Protein AF-A0A7V6A2F6-F1 (afdb_monomer_lite)

pLDDT: mean 83.53, std 9.01, range [53.0, 95.81]

Sequence (205 aa):
MLPYIDLRLANYCKVAFNYCLGLAMPIGYSLWFDREALRAAGKVLNLNLDEYLTALFFSLWSGGKNVSGVLAVYAAIPRRSALSLCSSDPADVQAIRETWKTLPGCLELRHDFIPQTAAPYALYKDQALYRLHPVTQPERAAFYVWDLGDCLGNFLQEVDKAFYFRVLNDKNTYSEYAAVPKNPGTSIPYQGGVIPVQHAWCTVM

Radius of gyration: 16.1 Å; chains: 1; bounding box: 39×34×41 Å

Organism: NCBI:txid60893

Secondary structure (DSSP, 8-state):
---EEEE-GGGTS-EEEETTTTEEEEB-EEEEEEHHHHHHHHHHTT--HHHHHHHHHHHTTTTT---S-EEEEEEEETTEEEEEEEESSHHHHHHHHHHHTTSTTEE----SB--TTPEEEEEEETTEEEEEEE-SS--SS-EEEEE-STTTT--EEEE-HHHHHHHHH-TTTTTTEEEPPSSSEEEEEETTEEEEEEEEEEEE-

Structure (mmCIF, N/CA/C/O backbone):
data_AF-A0A7V6A2F6-F1
#
_entry.id   AF-A0A7V6A2F6-F1
#
loop_
_atom_site.group_PDB
_atom_site.id
_atom_site.type_symbol
_atom_site.label_atom_id
_atom_site.label_alt_id
_atom_site.label_comp_id
_atom_site.label_asym_id
_atom_site.label_entity_id
_atom_site.label_seq_id
_atom_site.pdbx_PDB_ins_code
_atom_site.Cartn_x
_atom_site.Cartn_y
_atom_site.Cartn_z
_atom_site.occupancy
_atom_site.B_iso_or_equiv
_atom_site.auth_seq_id
_atom_site.auth_comp_id
_atom_site.auth_asym_id
_atom_site.auth_atom_id
_atom_site.pdbx_PDB_model_num
ATOM 1 N N . MET A 1 1 ? -20.380 -1.619 -0.143 1.00 78.75 1 MET A N 1
ATOM 2 C CA . MET A 1 1 ? -19.559 -2.588 -0.903 1.00 78.75 1 MET A CA 1
ATOM 3 C C . MET A 1 1 ? -18.439 -1.802 -1.546 1.00 78.75 1 MET A C 1
ATOM 5 O O . MET A 1 1 ? -18.727 -0.723 -2.051 1.00 78.75 1 MET A O 1
ATOM 9 N N . LEU A 1 2 ? -17.203 -2.296 -1.482 1.00 89.25 2 LEU A N 1
ATOM 10 C CA . LEU A 1 2 ? -16.085 -1.613 -2.126 1.00 89.25 2 LEU A CA 1
ATOM 11 C C . LEU A 1 2 ? -16.251 -1.656 -3.657 1.00 89.25 2 LEU A C 1
ATOM 13 O O . LEU A 1 2 ? -16.698 -2.689 -4.171 1.00 89.25 2 LEU A O 1
ATOM 17 N N . PRO A 1 3 ? -15.938 -0.566 -4.380 1.00 91.06 3 PRO A N 1
ATOM 18 C CA . PRO A 1 3 ? -15.848 -0.582 -5.834 1.00 91.06 3 PRO A CA 1
ATOM 19 C C . PRO A 1 3 ? -14.784 -1.573 -6.311 1.00 91.06 3 PRO A C 1
ATOM 21 O O . PRO A 1 3 ? -13.905 -1.981 -5.553 1.00 91.06 3 PRO A O 1
ATOM 24 N N . TYR A 1 4 ? -14.877 -1.947 -7.582 1.00 90.19 4 TYR A N 1
ATOM 25 C CA . TYR A 1 4 ? -13.953 -2.872 -8.223 1.00 90.19 4 TYR A CA 1
ATOM 26 C C . TYR A 1 4 ? -13.157 -2.157 -9.314 1.00 90.19 4 TYR A C 1
ATOM 28 O O . TYR A 1 4 ? -13.735 -1.412 -10.107 1.00 90.19 4 TYR A O 1
ATOM 36 N N . ILE A 1 5 ? -11.848 -2.392 -9.353 1.00 88.62 5 ILE A N 1
ATOM 37 C CA . ILE A 1 5 ? -10.928 -1.849 -10.352 1.00 88.62 5 ILE A CA 1
ATOM 38 C C . ILE A 1 5 ? -10.271 -3.014 -11.096 1.00 88.62 5 ILE A C 1
ATOM 40 O O . ILE A 1 5 ? -9.577 -3.833 -10.493 1.00 88.62 5 ILE A O 1
ATOM 44 N N . ASP A 1 6 ? -10.461 -3.059 -12.415 1.00 86.06 6 ASP A N 1
ATOM 45 C CA . ASP A 1 6 ? -9.672 -3.919 -13.300 1.00 86.06 6 ASP A CA 1
ATOM 46 C C . ASP A 1 6 ? -8.272 -3.304 -13.467 1.00 86.06 6 ASP A C 1
ATOM 48 O O . ASP A 1 6 ? -8.096 -2.299 -14.166 1.00 86.06 6 ASP A O 1
ATOM 52 N N . LEU A 1 7 ? -7.281 -3.873 -12.776 1.00 84.19 7 LEU A N 1
ATOM 53 C CA . LEU A 1 7 ? -5.917 -3.368 -12.778 1.00 84.19 7 LEU A CA 1
ATOM 54 C C . LEU A 1 7 ? -5.080 -4.090 -13.837 1.00 84.19 7 LEU A C 1
ATOM 56 O O . LEU A 1 7 ? -4.371 -5.054 -13.553 1.00 84.19 7 LEU A O 1
ATOM 60 N N . ARG A 1 8 ? -5.103 -3.559 -15.058 1.00 84.06 8 ARG A N 1
ATOM 61 C CA . ARG A 1 8 ? -4.177 -3.971 -16.121 1.00 84.06 8 ARG A CA 1
ATOM 62 C C . ARG A 1 8 ? -2.876 -3.203 -15.975 1.00 84.06 8 ARG A C 1
ATOM 64 O O . ARG A 1 8 ? -2.842 -2.000 -16.234 1.00 84.06 8 ARG A O 1
ATOM 71 N N . LEU A 1 9 ? -1.799 -3.880 -15.578 1.00 76.94 9 LEU A N 1
ATOM 72 C CA . LEU A 1 9 ? -0.522 -3.224 -15.259 1.00 76.94 9 LEU A CA 1
ATOM 73 C C . LEU A 1 9 ? 0.019 -2.367 -16.413 1.00 76.94 9 LEU A C 1
ATOM 75 O O . LEU A 1 9 ? 0.557 -1.294 -16.167 1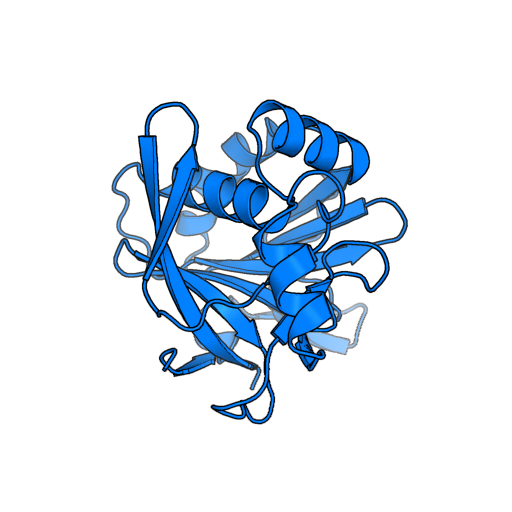.00 76.94 9 LEU A O 1
ATOM 79 N N . ALA A 1 10 ? -0.192 -2.779 -17.666 1.00 75.31 10 ALA A N 1
ATOM 80 C CA . ALA A 1 10 ? 0.225 -2.022 -18.851 1.00 75.31 10 ALA A CA 1
ATOM 81 C C . ALA A 1 10 ? -0.440 -0.636 -18.984 1.00 75.31 10 ALA A C 1
ATOM 83 O O . ALA A 1 10 ? 0.095 0.232 -19.670 1.00 75.31 10 ALA A O 1
ATOM 84 N N . ASN A 1 11 ? -1.579 -0.407 -18.323 1.00 81.81 11 ASN A N 1
ATOM 85 C CA . ASN A 1 11 ? -2.241 0.899 -18.313 1.00 81.81 11 ASN A CA 1
ATOM 86 C C . ASN A 1 11 ? -1.571 1.888 -17.348 1.00 81.81 11 ASN A C 1
ATOM 88 O O . ASN A 1 11 ? -1.794 3.088 -17.467 1.00 81.81 11 ASN A O 1
ATOM 92 N N . TYR A 1 12 ? -0.792 1.389 -16.384 1.00 84.44 12 TYR A N 1
ATOM 93 C CA . TYR A 1 12 ? -0.247 2.181 -15.279 1.00 84.44 12 TYR A CA 1
ATOM 94 C C . TYR A 1 12 ? 1.270 2.110 -15.175 1.00 84.44 12 TYR A C 1
ATOM 96 O O . TYR A 1 12 ? 1.870 2.965 -14.544 1.00 84.44 12 TYR A O 1
ATOM 104 N N . CYS A 1 13 ? 1.910 1.113 -15.774 1.00 87.69 13 CYS A N 1
ATOM 105 C CA . CYS A 1 13 ? 3.353 0.974 -15.790 1.00 87.69 13 CYS A CA 1
ATOM 106 C C . CYS A 1 13 ? 3.844 0.928 -17.234 1.00 87.69 13 CYS A C 1
ATOM 108 O O . CYS A 1 13 ? 3.289 0.210 -18.070 1.00 87.69 13 CYS A O 1
ATOM 110 N N . LYS A 1 14 ? 4.970 1.590 -17.512 1.00 87.19 14 LYS A N 1
ATOM 111 C CA . LYS A 1 14 ? 5.774 1.219 -18.680 1.00 87.19 14 LYS A CA 1
ATOM 112 C C . LYS A 1 14 ? 6.256 -0.227 -18.544 1.00 87.19 14 LYS A C 1
ATOM 114 O O . LYS A 1 14 ? 6.518 -0.705 -17.441 1.00 87.19 14 LYS A O 1
ATOM 119 N N . VAL A 1 15 ? 6.405 -0.906 -19.676 1.00 87.31 15 VAL A N 1
ATOM 120 C CA . VAL A 1 15 ? 6.886 -2.289 -19.755 1.00 87.31 15 VAL A CA 1
ATOM 121 C C . VAL A 1 15 ? 8.192 -2.309 -20.543 1.00 87.31 15 VAL A C 1
ATOM 123 O O . VAL A 1 15 ? 8.293 -1.671 -21.590 1.00 87.31 15 VAL A O 1
ATOM 126 N N . ALA A 1 16 ? 9.192 -3.036 -20.048 1.00 87.44 16 ALA A N 1
ATOM 127 C CA . ALA A 1 16 ? 10.459 -3.257 -20.738 1.00 87.44 16 ALA A CA 1
ATOM 128 C C . ALA A 1 16 ? 10.861 -4.733 -20.675 1.00 87.44 16 ALA A C 1
ATOM 130 O O . ALA A 1 16 ? 10.464 -5.464 -19.768 1.00 87.44 16 ALA A O 1
ATOM 131 N N . PHE A 1 17 ? 11.661 -5.184 -21.639 1.00 87.12 17 PHE A N 1
ATOM 132 C CA . PHE A 1 17 ? 12.164 -6.553 -21.646 1.00 87.12 17 PHE A CA 1
ATOM 133 C C . PHE A 1 17 ? 13.268 -6.732 -20.596 1.00 87.12 17 PHE A C 1
ATOM 135 O O . PHE A 1 17 ? 14.294 -6.052 -20.644 1.00 87.12 17 PHE A O 1
ATOM 142 N N . ASN A 1 18 ? 13.064 -7.647 -19.647 1.00 85.19 18 ASN A N 1
ATOM 143 C CA . ASN A 1 18 ? 14.074 -8.024 -18.668 1.00 85.19 18 ASN A CA 1
ATOM 144 C C . ASN A 1 18 ? 14.924 -9.171 -19.232 1.00 85.19 18 ASN A C 1
ATOM 146 O O . ASN A 1 18 ? 14.502 -10.327 -19.219 1.00 85.19 18 ASN A O 1
ATOM 150 N N . TYR A 1 19 ? 16.135 -8.858 -19.699 1.00 83.50 19 TYR A N 1
ATOM 151 C CA . TYR A 1 19 ? 17.047 -9.843 -20.296 1.00 83.50 19 TYR A CA 1
ATOM 152 C C . TYR A 1 19 ? 17.497 -10.944 -19.329 1.00 83.50 19 TYR A C 1
ATOM 154 O O . TYR A 1 19 ? 17.793 -12.046 -19.779 1.00 83.50 19 TYR A O 1
ATOM 162 N N . CYS A 1 20 ? 17.520 -10.685 -18.019 1.00 81.00 20 CYS A N 1
ATOM 163 C CA . CYS A 1 20 ? 17.896 -11.694 -17.0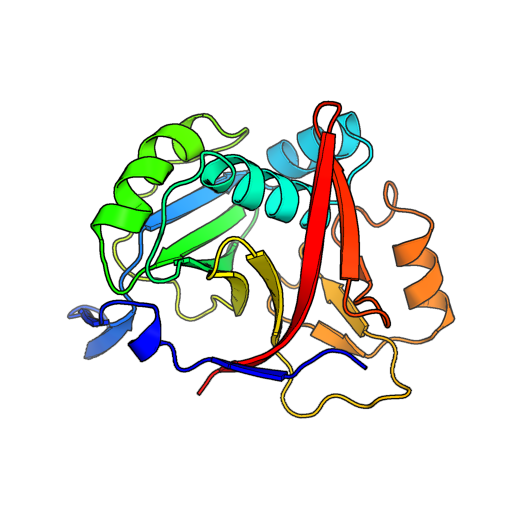27 1.00 81.00 20 CYS A CA 1
ATOM 164 C C . CYS A 1 20 ? 16.806 -12.758 -16.847 1.00 81.00 20 CYS A C 1
ATOM 166 O O . CYS A 1 20 ? 17.115 -13.900 -16.523 1.00 81.00 20 CYS A O 1
ATOM 168 N N . LEU A 1 21 ? 15.539 -12.378 -17.036 1.00 81.88 21 LEU A N 1
ATOM 169 C CA . LEU A 1 21 ? 14.383 -13.256 -16.838 1.00 81.88 21 LEU A CA 1
ATOM 170 C C . LEU A 1 21 ? 13.771 -13.742 -18.159 1.00 81.88 21 LEU A C 1
ATOM 172 O O . LEU A 1 21 ? 12.975 -14.674 -18.153 1.00 81.88 21 LEU A O 1
ATOM 176 N N . GLY A 1 22 ? 14.136 -13.132 -19.288 1.00 86.75 22 GLY A N 1
ATOM 177 C CA . GLY A 1 22 ? 13.636 -13.501 -20.612 1.00 86.75 22 GLY A CA 1
ATOM 178 C C . GLY A 1 22 ? 12.171 -13.125 -20.854 1.00 86.75 22 GLY A C 1
ATOM 179 O O . GLY A 1 22 ? 11.520 -13.746 -21.689 1.00 86.75 22 GLY A O 1
ATOM 180 N N . LEU A 1 23 ? 11.633 -12.133 -20.133 1.00 86.81 23 LEU A N 1
ATOM 181 C CA . LEU A 1 23 ? 10.230 -11.724 -20.247 1.00 86.81 23 LEU A CA 1
ATOM 182 C C . LEU A 1 23 ? 10.034 -10.206 -20.128 1.00 86.81 23 LEU A C 1
ATOM 184 O O . LEU A 1 23 ? 10.837 -9.496 -19.519 1.00 86.81 23 LEU A O 1
ATOM 188 N N . ALA A 1 24 ? 8.957 -9.701 -20.735 1.00 86.94 24 ALA A N 1
ATOM 189 C CA . ALA A 1 24 ? 8.556 -8.301 -20.640 1.00 86.94 24 ALA A CA 1
ATOM 190 C C . ALA A 1 24 ? 7.923 -8.025 -19.270 1.00 86.94 24 ALA A C 1
ATOM 192 O O . ALA A 1 24 ? 6.990 -8.713 -18.866 1.00 86.94 24 ALA A O 1
ATOM 193 N N . MET A 1 25 ? 8.440 -7.027 -18.556 1.00 86.12 25 MET A N 1
ATOM 194 C CA . MET A 1 25 ? 8.053 -6.727 -17.181 1.00 86.12 25 MET A CA 1
ATOM 195 C C . MET A 1 25 ? 7.755 -5.244 -16.969 1.00 86.12 25 MET A C 1
ATOM 197 O O . MET A 1 25 ? 8.399 -4.397 -17.597 1.00 86.12 25 MET A O 1
ATOM 201 N N . PRO A 1 26 ? 6.833 -4.912 -16.049 1.00 86.69 26 PRO A N 1
ATOM 202 C CA . PRO A 1 26 ? 6.654 -3.551 -15.572 1.00 86.69 26 PRO A CA 1
ATOM 203 C C . PRO A 1 26 ? 7.959 -2.976 -15.015 1.00 86.69 26 PRO A C 1
ATOM 205 O O . PRO A 1 26 ? 8.617 -3.588 -14.163 1.00 86.69 26 PRO A O 1
ATOM 208 N N . ILE A 1 27 ? 8.315 -1.784 -15.485 1.00 86.56 27 ILE A N 1
ATOM 209 C CA . ILE A 1 27 ? 9.406 -0.997 -14.919 1.00 86.56 27 ILE A CA 1
ATOM 210 C C . ILE A 1 27 ? 8.861 -0.024 -13.886 1.00 86.56 27 ILE A C 1
ATOM 212 O O . ILE A 1 27 ? 7.764 0.521 -14.024 1.00 86.56 27 ILE A O 1
ATOM 216 N N . GLY A 1 28 ? 9.643 0.191 -12.839 1.00 83.75 28 GLY A N 1
ATOM 217 C CA . GLY A 1 28 ? 9.245 1.042 -11.736 1.00 83.75 28 GLY A CA 1
ATOM 218 C C . GLY A 1 28 ? 10.435 1.509 -10.924 1.00 83.75 28 GLY A C 1
ATOM 219 O O . GLY A 1 28 ? 11.524 0.942 -10.982 1.00 83.75 28 GLY A O 1
ATOM 220 N N . TYR A 1 29 ? 10.210 2.562 -10.154 1.00 83.56 29 TYR A N 1
ATOM 221 C CA . TYR A 1 29 ? 11.153 3.033 -9.164 1.00 83.56 29 TYR A CA 1
ATOM 222 C C . TYR A 1 29 ? 10.904 2.298 -7.852 1.00 83.56 29 TYR A C 1
ATOM 224 O O . TYR A 1 29 ? 9.877 2.505 -7.209 1.00 83.56 29 TYR A O 1
ATOM 232 N N . SER A 1 30 ? 11.831 1.423 -7.476 1.00 83.12 30 SER A N 1
ATOM 233 C CA . SER A 1 30 ? 11.735 0.630 -6.252 1.00 83.12 30 SER A CA 1
ATOM 234 C C . SER A 1 30 ? 12.578 1.238 -5.145 1.00 83.12 30 SER A C 1
ATOM 236 O O . SER A 1 30 ? 13.754 1.537 -5.353 1.00 83.12 30 SER A O 1
ATOM 238 N N . LEU A 1 31 ? 11.998 1.361 -3.955 1.00 80.62 31 LEU A N 1
ATOM 239 C CA . LEU A 1 31 ? 12.729 1.669 -2.736 1.00 80.62 31 LEU A CA 1
ATOM 240 C C . LEU A 1 31 ? 12.502 0.590 -1.701 1.00 80.62 31 LEU A C 1
ATOM 242 O O . LEU A 1 31 ? 11.421 0.013 -1.598 1.00 80.62 31 LEU A O 1
ATOM 246 N N . TRP A 1 32 ? 13.567 0.304 -0.967 1.00 85.00 32 TRP A N 1
ATOM 247 C CA . TRP A 1 32 ? 13.558 -0.707 0.068 1.00 85.00 32 TRP A CA 1
ATOM 248 C C . TRP A 1 32 ? 13.529 -0.004 1.411 1.00 85.00 32 TRP A C 1
ATOM 250 O O . TRP A 1 32 ? 14.159 1.032 1.585 1.00 85.00 32 TRP A O 1
ATOM 260 N N . PHE A 1 33 ? 12.816 -0.579 2.362 1.00 83.06 33 PHE A N 1
ATOM 261 C CA . PHE A 1 33 ? 12.643 -0.008 3.682 1.00 83.06 33 PHE A CA 1
ATOM 262 C C . PHE A 1 33 ? 12.958 -1.045 4.747 1.00 83.06 33 PHE A C 1
ATOM 264 O O . PHE A 1 33 ? 12.609 -2.222 4.608 1.00 83.06 33 PHE A O 1
ATOM 271 N N . ASP A 1 34 ? 13.610 -0.601 5.816 1.00 87.25 34 ASP A N 1
ATOM 272 C CA . ASP A 1 34 ? 13.700 -1.362 7.055 1.00 87.25 34 ASP A CA 1
ATOM 273 C C . ASP A 1 34 ? 12.318 -1.428 7.728 1.00 87.25 34 ASP A C 1
ATOM 275 O O . ASP A 1 34 ? 11.707 -0.403 8.047 1.00 87.25 34 ASP A O 1
ATOM 279 N N . ARG A 1 35 ? 11.806 -2.651 7.918 1.00 82.62 35 ARG A N 1
ATOM 280 C CA . ARG A 1 35 ? 10.443 -2.881 8.421 1.00 82.62 35 ARG A CA 1
ATOM 281 C C . ARG A 1 35 ? 10.281 -2.420 9.871 1.00 82.62 35 ARG A C 1
ATOM 283 O O . ARG A 1 35 ? 9.226 -1.901 10.228 1.00 82.62 35 ARG A O 1
ATOM 290 N N . GLU A 1 36 ? 11.314 -2.577 10.698 1.00 86.56 36 GLU A N 1
ATOM 291 C CA . GLU A 1 36 ? 11.277 -2.164 12.104 1.00 86.56 36 GLU A CA 1
ATOM 292 C C . GLU A 1 36 ? 11.274 -0.639 12.222 1.00 86.56 36 GLU A C 1
ATOM 294 O O . GLU A 1 36 ? 10.499 -0.084 13.003 1.00 86.56 36 GLU A O 1
ATOM 299 N N . ALA A 1 37 ? 12.067 0.047 11.394 1.00 88.44 37 ALA A N 1
ATOM 300 C CA . ALA A 1 37 ? 12.080 1.506 11.342 1.00 88.44 37 ALA A CA 1
ATOM 301 C C . ALA A 1 37 ? 10.711 2.079 10.934 1.00 88.44 37 ALA A C 1
ATOM 303 O O . ALA A 1 37 ? 10.210 3.001 11.583 1.00 88.44 37 ALA A O 1
ATOM 304 N N . LEU A 1 38 ? 10.071 1.505 9.907 1.00 85.44 38 LEU A N 1
ATOM 305 C CA . LEU A 1 38 ? 8.720 1.903 9.497 1.00 85.44 38 LEU A CA 1
ATOM 306 C C . LEU A 1 38 ? 7.685 1.633 10.595 1.00 85.44 38 LEU A C 1
ATOM 308 O O . LEU A 1 38 ? 6.851 2.492 10.881 1.00 85.44 38 LEU A O 1
ATOM 312 N N . ARG A 1 39 ? 7.753 0.465 11.245 1.00 86.44 39 ARG A N 1
ATOM 313 C CA . ARG A 1 39 ? 6.839 0.108 12.339 1.00 86.44 39 ARG A CA 1
ATOM 314 C C . ARG A 1 39 ? 6.979 1.069 13.519 1.00 86.44 39 ARG A C 1
ATOM 316 O O . ARG A 1 39 ? 5.973 1.498 14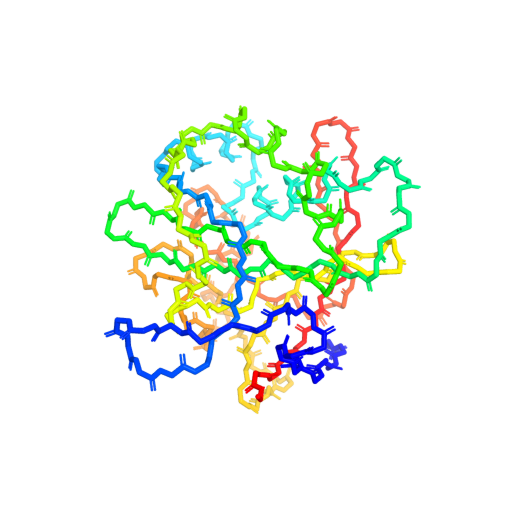.079 1.00 86.44 39 ARG A O 1
ATOM 323 N N . ALA A 1 40 ? 8.209 1.424 13.888 1.00 89.38 40 ALA A N 1
ATOM 324 C CA . ALA A 1 40 ? 8.473 2.388 14.949 1.00 89.38 40 ALA A CA 1
ATOM 325 C C . ALA A 1 40 ? 7.897 3.772 14.608 1.00 89.38 40 ALA A C 1
ATOM 327 O O . ALA A 1 40 ? 7.226 4.374 15.446 1.00 89.38 40 ALA A O 1
ATOM 328 N N . ALA A 1 41 ? 8.089 4.243 13.372 1.00 88.69 41 ALA A N 1
ATOM 329 C CA . ALA A 1 41 ? 7.551 5.523 12.918 1.00 88.69 41 ALA A CA 1
ATOM 330 C C . ALA A 1 41 ? 6.010 5.551 12.919 1.00 88.69 41 ALA A C 1
ATOM 332 O O . ALA A 1 41 ? 5.417 6.519 13.396 1.00 88.69 41 ALA A O 1
ATOM 333 N N . GLY A 1 42 ? 5.357 4.475 12.463 1.00 89.19 42 GLY A N 1
ATOM 334 C CA . GLY A 1 42 ? 3.897 4.340 12.516 1.00 89.19 42 GLY A CA 1
ATOM 335 C C . GLY A 1 42 ? 3.355 4.378 13.948 1.00 89.19 42 GLY A C 1
ATOM 336 O O . GLY A 1 42 ? 2.425 5.131 14.237 1.00 89.19 42 GLY A O 1
ATOM 337 N N . LYS A 1 43 ? 3.996 3.656 14.879 1.00 89.56 43 LYS A N 1
ATOM 338 C CA . LYS A 1 43 ? 3.600 3.630 16.299 1.00 89.56 43 LYS A CA 1
ATOM 339 C C . LYS A 1 43 ? 3.665 5.001 16.969 1.00 89.56 43 LYS A C 1
ATOM 341 O O . LYS A 1 43 ? 2.764 5.333 17.733 1.00 89.56 43 LYS A O 1
ATOM 346 N N . VAL A 1 44 ? 4.676 5.817 16.657 1.00 90.62 44 VAL A N 1
ATOM 347 C CA . VAL A 1 44 ? 4.771 7.205 17.160 1.00 90.62 44 VAL A CA 1
ATOM 348 C C . VAL A 1 44 ? 3.551 8.039 16.748 1.00 90.62 44 VAL A C 1
ATOM 350 O O . VAL A 1 44 ? 3.133 8.926 17.486 1.00 90.62 44 VAL A O 1
ATOM 353 N N . LEU A 1 45 ? 2.950 7.727 15.598 1.00 89.19 45 LEU A N 1
ATOM 354 C CA . LEU A 1 45 ? 1.760 8.394 15.069 1.00 89.19 45 LEU A CA 1
ATOM 355 C C . LEU A 1 45 ? 0.450 7.656 15.395 1.00 89.19 45 LEU A C 1
ATOM 357 O O . LEU A 1 45 ? -0.607 8.078 14.931 1.00 89.19 45 LEU A O 1
ATOM 361 N N . ASN A 1 46 ? 0.498 6.579 16.189 1.00 90.19 46 ASN A N 1
ATOM 362 C CA . ASN A 1 46 ? -0.638 5.696 16.474 1.00 90.19 46 ASN A CA 1
ATOM 363 C C . ASN A 1 46 ? -1.305 5.128 15.198 1.00 90.19 46 ASN A C 1
ATOM 365 O O . ASN A 1 46 ? -2.529 4.988 15.119 1.00 90.19 46 ASN A O 1
ATOM 369 N N . LEU A 1 47 ? -0.485 4.815 14.193 1.00 91.19 47 LEU A N 1
ATOM 370 C CA . LEU A 1 47 ? -0.882 4.200 12.929 1.00 91.19 47 LEU A CA 1
ATOM 371 C C . LEU A 1 47 ? -0.296 2.791 12.826 1.00 91.19 47 LEU A C 1
ATOM 373 O O . LEU A 1 47 ? 0.839 2.546 13.248 1.00 91.19 47 LEU A O 1
ATOM 377 N N . ASN A 1 48 ? -1.049 1.867 12.227 1.00 90.38 48 ASN A N 1
ATOM 378 C CA . ASN A 1 48 ? -0.460 0.605 11.782 1.00 90.38 48 ASN A CA 1
ATOM 379 C C . ASN A 1 48 ? 0.389 0.835 10.511 1.00 90.38 48 ASN A C 1
ATOM 381 O O . ASN A 1 48 ? 0.415 1.928 9.938 1.00 90.38 48 ASN A O 1
ATOM 385 N N . LEU A 1 49 ? 1.109 -0.196 10.071 1.00 87.00 49 LEU A N 1
ATOM 386 C CA . LEU A 1 49 ? 2.017 -0.106 8.929 1.00 87.00 49 LEU A CA 1
ATOM 387 C C . LEU A 1 49 ? 1.285 0.259 7.627 1.00 87.00 49 LEU A C 1
ATOM 389 O O . LEU A 1 49 ? 1.809 1.042 6.839 1.00 87.00 49 LEU A O 1
ATOM 393 N N . ASP A 1 50 ? 0.072 -0.263 7.422 1.00 89.19 50 ASP A N 1
ATOM 394 C CA . ASP A 1 50 ? -0.746 0.044 6.243 1.00 89.19 50 ASP A CA 1
ATOM 395 C C . ASP A 1 50 ? -1.144 1.516 6.196 1.00 89.19 50 ASP A C 1
ATOM 397 O O . ASP A 1 50 ? -0.963 2.189 5.184 1.00 89.19 50 ASP A O 1
ATOM 401 N N . GLU A 1 51 ? -1.662 2.034 7.304 1.00 90.94 51 GLU A N 1
ATOM 402 C CA . GLU A 1 51 ? -2.107 3.414 7.403 1.00 90.94 51 GLU A CA 1
ATOM 403 C C . GLU A 1 51 ? -0.928 4.372 7.265 1.00 90.94 51 GLU A C 1
ATOM 405 O O . GLU A 1 51 ? -1.032 5.377 6.563 1.00 90.94 51 GLU A O 1
ATOM 410 N N . TYR A 1 52 ? 0.210 4.042 7.880 1.00 89.44 52 TYR A N 1
ATOM 411 C CA . TYR A 1 52 ? 1.422 4.843 7.773 1.00 89.44 52 TYR A CA 1
ATOM 412 C C . TYR A 1 52 ? 1.936 4.905 6.328 1.00 89.44 52 TYR A C 1
ATOM 414 O O . TYR A 1 52 ? 2.155 5.996 5.807 1.00 89.44 52 TYR A O 1
ATOM 422 N N . LEU A 1 53 ? 2.069 3.762 5.646 1.00 86.44 53 LEU A N 1
ATOM 423 C CA . LEU A 1 53 ? 2.515 3.712 4.248 1.00 86.44 53 LEU A CA 1
ATOM 424 C C . LEU A 1 53 ? 1.523 4.393 3.292 1.00 86.44 53 LEU A C 1
ATOM 426 O O . LEU A 1 53 ? 1.940 5.116 2.385 1.00 86.44 53 LEU A O 1
ATOM 430 N N . THR A 1 54 ? 0.218 4.221 3.516 1.00 89.31 54 THR A N 1
ATOM 431 C CA . THR A 1 54 ? -0.840 4.881 2.736 1.00 89.31 54 THR A CA 1
ATOM 432 C C . THR A 1 54 ? -0.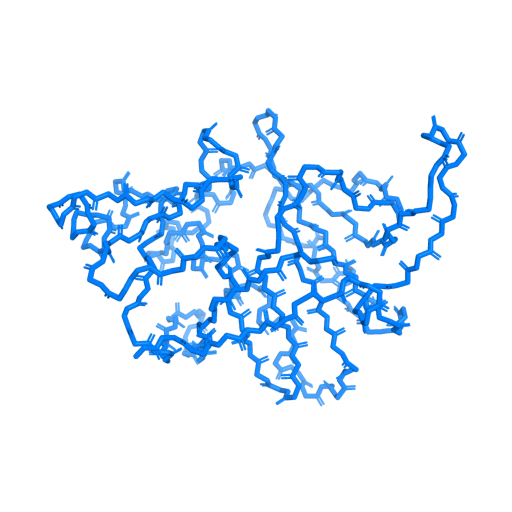783 6.398 2.906 1.00 89.31 54 THR A C 1
ATOM 434 O O . THR A 1 54 ? -0.806 7.138 1.920 1.00 89.31 54 THR A O 1
ATOM 437 N N . ALA A 1 55 ? -0.669 6.870 4.149 1.00 88.62 55 ALA A N 1
ATOM 438 C CA . ALA A 1 55 ? -0.570 8.287 4.469 1.00 88.62 55 ALA A CA 1
ATOM 439 C C . ALA A 1 55 ? 0.693 8.921 3.883 1.00 88.62 55 ALA A C 1
ATOM 441 O O . ALA A 1 55 ? 0.627 9.998 3.287 1.00 88.62 55 ALA A O 1
ATOM 442 N N . LEU A 1 56 ? 1.827 8.222 3.992 1.00 82.75 56 LEU A N 1
ATOM 443 C CA . LEU A 1 56 ? 3.070 8.625 3.353 1.00 82.75 56 LEU A CA 1
ATOM 444 C C . LEU A 1 56 ? 2.862 8.789 1.853 1.00 82.75 56 LEU A C 1
ATOM 446 O O . LEU A 1 56 ? 3.034 9.895 1.345 1.00 82.75 56 LEU A O 1
ATOM 450 N N . PHE A 1 57 ? 2.418 7.739 1.160 1.00 82.44 57 PHE A N 1
ATOM 451 C CA . PHE A 1 57 ? 2.195 7.791 -0.281 1.00 82.44 57 PHE A CA 1
ATOM 452 C C . PHE A 1 57 ? 1.303 8.966 -0.688 1.00 82.44 57 PHE A C 1
ATOM 454 O O . PHE A 1 57 ? 1.653 9.697 -1.609 1.00 82.44 57 PHE A O 1
ATOM 461 N N . PHE A 1 58 ? 0.207 9.211 0.031 1.00 83.69 58 PHE A N 1
ATOM 462 C CA . PHE A 1 58 ? -0.678 10.340 -0.248 1.00 83.69 58 PHE A CA 1
ATOM 463 C C . PHE A 1 58 ? -0.024 11.706 -0.053 1.00 83.69 58 PHE A C 1
ATOM 465 O O . PHE A 1 58 ? -0.171 12.580 -0.906 1.00 83.69 58 PHE A O 1
ATOM 472 N N . SER A 1 59 ? 0.693 11.900 1.058 1.00 78.75 59 SER A N 1
ATOM 473 C CA . SER A 1 59 ? 1.324 13.185 1.397 1.00 78.75 59 SER A CA 1
ATOM 474 C C . SER A 1 59 ? 2.302 13.671 0.322 1.00 78.75 59 SER A C 1
ATOM 476 O O . SER A 1 59 ? 2.558 14.864 0.175 1.00 78.75 59 SER A O 1
ATOM 478 N N . LEU A 1 60 ? 2.809 12.735 -0.475 1.00 75.00 60 LEU A N 1
ATOM 479 C CA . LEU A 1 60 ? 3.762 12.978 -1.547 1.00 75.00 60 LEU A CA 1
ATOM 480 C C . LEU A 1 60 ? 3.077 13.466 -2.835 1.00 75.00 60 LEU A C 1
ATOM 482 O O . LEU A 1 60 ? 3.726 14.060 -3.695 1.00 75.00 60 LEU A O 1
ATOM 486 N N . TRP A 1 61 ? 1.759 13.278 -2.937 1.00 74.25 61 TRP A N 1
ATOM 487 C CA . TRP A 1 61 ? 0.931 13.668 -4.077 1.00 74.25 61 TRP A CA 1
ATOM 488 C C . TRP A 1 61 ? -0.045 14.807 -3.793 1.00 74.25 61 TRP A C 1
ATOM 490 O O . TRP A 1 61 ? -0.506 15.460 -4.729 1.00 74.25 61 TRP A O 1
ATOM 500 N N . SER A 1 62 ? -0.334 15.108 -2.525 1.00 66.31 62 SER A N 1
ATOM 501 C CA . SER A 1 62 ? -1.276 16.167 -2.131 1.00 66.31 62 SER A CA 1
ATOM 502 C C . SER A 1 62 ? -0.859 17.588 -2.555 1.00 66.31 62 SER A C 1
ATOM 504 O O . SER A 1 62 ? -1.616 18.531 -2.352 1.00 66.31 62 SER A O 1
ATOM 506 N N . GLY A 1 63 ? 0.311 17.758 -3.182 1.00 61.28 63 GLY A N 1
ATOM 507 C CA . GLY A 1 63 ? 0.815 19.020 -3.735 1.00 61.28 63 GLY A CA 1
ATOM 508 C C . GLY A 1 63 ? 0.181 19.487 -5.057 1.00 61.28 63 GLY A C 1
ATOM 509 O O . GLY A 1 63 ? 0.722 20.396 -5.681 1.00 61.28 63 GLY A O 1
ATOM 510 N N . GLY A 1 64 ? -0.926 18.886 -5.512 1.00 54.66 64 GLY A N 1
ATOM 511 C CA . GLY A 1 64 ? -1.739 19.425 -6.614 1.00 54.66 64 GLY A CA 1
ATOM 512 C C . GLY A 1 64 ? -1.192 19.202 -8.029 1.00 54.66 64 GLY A C 1
ATOM 513 O O . GLY A 1 64 ? -1.552 19.938 -8.947 1.00 54.66 64 GLY A O 1
ATOM 514 N N . LYS A 1 65 ? -0.329 18.201 -8.239 1.00 64.00 65 LYS A N 1
ATOM 515 C CA . LYS A 1 65 ? 0.101 17.817 -9.592 1.00 64.00 65 LYS A CA 1
ATOM 516 C C . LYS A 1 65 ? -0.931 16.881 -10.216 1.00 64.00 65 LYS A C 1
ATOM 518 O O . LYS A 1 65 ? -1.222 15.824 -9.664 1.00 64.00 65 LYS A O 1
ATOM 523 N N . ASN A 1 66 ? -1.459 17.256 -11.380 1.00 68.06 66 ASN A N 1
ATOM 524 C CA . ASN A 1 66 ? -2.228 16.329 -12.203 1.00 68.06 66 ASN A CA 1
ATOM 525 C C . ASN A 1 66 ? -1.270 15.265 -12.737 1.00 68.06 66 ASN A C 1
ATOM 527 O O . ASN A 1 66 ? -0.418 15.574 -13.566 1.00 68.06 66 ASN A O 1
ATOM 531 N N . VAL A 1 67 ? -1.410 14.038 -12.244 1.00 74.75 67 VAL A N 1
ATOM 532 C CA . VAL A 1 67 ? -0.671 12.875 -12.737 1.00 74.75 67 VAL A CA 1
ATOM 533 C C . VAL A 1 67 ? -1.590 11.953 -13.515 1.00 74.75 67 VAL A C 1
ATOM 535 O O . VAL A 1 67 ? -2.784 11.860 -13.223 1.00 74.75 67 VAL A O 1
ATOM 538 N N . SER A 1 68 ? -1.020 11.258 -14.498 1.00 73.94 68 SER A N 1
ATOM 539 C CA . SER A 1 68 ? -1.755 10.313 -15.350 1.00 73.94 68 SER A CA 1
ATOM 540 C C . SER A 1 68 ? -2.259 9.089 -14.568 1.00 73.94 68 SER A C 1
ATOM 542 O O . SER A 1 68 ? -3.301 8.507 -14.882 1.00 73.94 68 SER A O 1
ATOM 544 N N . GLY A 1 69 ? -1.549 8.764 -13.489 1.00 87.38 69 GLY A N 1
ATOM 545 C CA . GLY A 1 69 ? -1.877 7.732 -12.523 1.00 87.38 69 GLY A CA 1
ATOM 546 C C . GLY A 1 69 ? -0.598 7.069 -12.036 1.00 87.38 69 GLY A C 1
ATOM 547 O O . GLY A 1 69 ? 0.222 6.650 -12.847 1.00 87.38 69 GLY A O 1
ATOM 548 N N . VAL A 1 70 ? -0.422 6.956 -10.720 1.00 89.44 70 VAL A N 1
ATOM 549 C CA . VAL A 1 70 ? 0.735 6.253 -10.150 1.00 89.44 70 VAL A CA 1
ATOM 550 C C . VAL A 1 70 ? 0.279 5.063 -9.341 1.00 89.44 70 VAL A C 1
ATOM 552 O O . VAL A 1 70 ? -0.448 5.203 -8.356 1.00 89.44 70 VAL A O 1
ATOM 555 N N . LEU A 1 71 ? 0.746 3.892 -9.755 1.00 90.94 71 LEU A N 1
ATOM 556 C CA . LEU A 1 71 ? 0.538 2.644 -9.050 1.00 90.94 71 LEU A CA 1
ATOM 557 C C . LEU A 1 71 ? 1.731 2.385 -8.129 1.00 90.94 71 LEU A C 1
ATOM 559 O O . LEU A 1 71 ? 2.877 2.292 -8.570 1.00 90.94 71 LEU A O 1
ATOM 563 N N . ALA A 1 72 ? 1.435 2.245 -6.845 1.00 89.38 72 ALA A N 1
ATOM 564 C CA . ALA A 1 72 ? 2.324 1.687 -5.850 1.00 89.38 72 ALA A CA 1
ATOM 565 C C . ALA A 1 72 ? 2.041 0.191 -5.706 1.00 89.38 72 ALA A C 1
ATOM 567 O O . ALA A 1 72 ? 0.899 -0.231 -5.494 1.00 89.38 72 ALA A O 1
ATOM 568 N N . VAL A 1 73 ? 3.096 -0.606 -5.785 1.00 87.88 73 VAL A N 1
ATOM 569 C CA . VAL A 1 73 ? 3.076 -2.041 -5.518 1.00 87.88 73 VAL A CA 1
ATOM 570 C C . VAL A 1 73 ? 4.029 -2.349 -4.378 1.00 87.88 73 VAL A C 1
ATOM 572 O O . VAL A 1 73 ? 5.065 -1.704 -4.222 1.00 87.88 73 VAL A O 1
ATOM 575 N N . TYR A 1 74 ? 3.667 -3.329 -3.570 1.00 83.94 74 TYR A N 1
ATOM 576 C CA . TYR A 1 74 ? 4.394 -3.707 -2.374 1.00 83.94 74 TYR A CA 1
ATOM 577 C C . TYR A 1 74 ? 4.858 -5.153 -2.503 1.00 83.94 74 TYR A C 1
ATOM 579 O O . TYR A 1 74 ? 4.068 -6.029 -2.837 1.00 83.94 74 TYR A O 1
ATOM 587 N N . ALA A 1 75 ? 6.130 -5.405 -2.225 1.00 82.69 75 ALA A N 1
ATOM 588 C CA . ALA A 1 75 ? 6.689 -6.741 -2.087 1.00 82.69 75 ALA A CA 1
ATOM 589 C C . ALA A 1 75 ? 7.467 -6.785 -0.783 1.00 82.69 75 ALA A C 1
ATOM 591 O O . ALA A 1 75 ? 8.412 -6.012 -0.613 1.00 82.69 75 ALA A O 1
ATOM 592 N N . ALA A 1 76 ? 7.140 -7.685 0.134 1.00 77.12 76 ALA A N 1
ATOM 593 C CA . ALA A 1 76 ? 8.021 -7.847 1.275 1.00 77.12 76 ALA A CA 1
ATOM 594 C C . ALA A 1 76 ? 9.173 -8.808 0.975 1.00 77.12 76 ALA A C 1
ATOM 596 O O . ALA A 1 76 ? 9.116 -9.702 0.130 1.00 77.12 76 ALA A O 1
ATOM 597 N N . ILE A 1 77 ? 10.262 -8.549 1.681 1.00 77.19 77 ILE A N 1
ATOM 598 C CA . ILE A 1 77 ? 11.572 -9.163 1.519 1.00 77.19 77 ILE A CA 1
ATOM 599 C C . ILE A 1 77 ? 12.025 -9.541 2.936 1.00 77.19 77 ILE A C 1
ATOM 601 O O . ILE A 1 77 ? 11.633 -8.872 3.890 1.00 77.19 77 ILE A O 1
ATOM 605 N N . PRO A 1 78 ? 12.839 -10.584 3.158 1.00 76.25 78 PRO A N 1
ATOM 606 C CA . PRO A 1 78 ? 13.293 -10.903 4.509 1.00 76.25 78 PRO A CA 1
ATOM 607 C C . PRO A 1 78 ? 13.853 -9.670 5.250 1.00 76.25 78 PRO A C 1
ATOM 609 O O . PRO A 1 78 ? 14.830 -9.060 4.812 1.00 76.25 78 PRO A O 1
ATOM 612 N N . ARG A 1 79 ? 13.203 -9.309 6.371 1.00 76.81 79 ARG A N 1
ATOM 613 C CA . ARG A 1 79 ? 13.478 -8.131 7.231 1.00 76.81 79 ARG A CA 1
ATOM 614 C C . ARG A 1 79 ? 13.245 -6.752 6.594 1.00 76.81 79 ARG A C 1
ATOM 616 O O . ARG A 1 79 ? 13.542 -5.739 7.222 1.00 76.81 79 ARG A O 1
ATOM 623 N N . ARG A 1 80 ? 12.743 -6.687 5.362 1.00 82.25 80 ARG A N 1
ATOM 624 C CA . ARG A 1 80 ? 12.606 -5.452 4.582 1.00 82.25 80 ARG A CA 1
ATOM 625 C C . ARG A 1 80 ? 11.284 -5.415 3.824 1.00 82.25 80 ARG A C 1
ATOM 627 O O . ARG A 1 80 ? 10.587 -6.414 3.676 1.00 82.25 80 ARG A O 1
ATOM 634 N N . SER A 1 81 ? 10.974 -4.264 3.263 1.00 79.81 81 SER A N 1
ATOM 635 C CA . SER A 1 81 ? 9.866 -4.127 2.325 1.00 79.81 81 SER A CA 1
ATOM 636 C C . SER A 1 81 ? 10.325 -3.350 1.109 1.00 79.81 81 SER A C 1
ATOM 638 O O . SER A 1 81 ? 10.982 -2.328 1.260 1.00 79.81 81 SER A O 1
ATOM 640 N N . ALA A 1 82 ? 9.999 -3.823 -0.085 1.00 82.94 82 ALA A N 1
ATOM 641 C CA . ALA A 1 82 ? 10.114 -3.049 -1.305 1.00 82.94 82 ALA A CA 1
ATOM 642 C C . ALA A 1 82 ? 8.759 -2.413 -1.609 1.00 82.94 82 ALA A C 1
ATOM 644 O O . ALA A 1 82 ? 7.751 -3.103 -1.755 1.00 82.94 82 ALA A O 1
ATOM 645 N N . LEU A 1 83 ? 8.749 -1.091 -1.710 1.00 84.00 83 LEU A N 1
ATOM 646 C CA . LEU A 1 83 ? 7.635 -0.349 -2.270 1.00 84.00 83 LEU A CA 1
ATOM 647 C C . LEU A 1 83 ? 8.111 0.195 -3.615 1.00 84.00 83 LEU A C 1
ATOM 649 O O . LEU A 1 83 ? 9.099 0.931 -3.689 1.00 84.00 83 LEU A O 1
ATOM 653 N N . SER A 1 84 ? 7.439 -0.216 -4.680 1.00 87.12 84 SER A N 1
ATOM 654 C CA . SER A 1 84 ? 7.776 0.171 -6.043 1.00 87.12 84 SER A CA 1
ATOM 655 C C . SER A 1 84 ? 6.676 1.042 -6.620 1.00 87.12 84 SER A C 1
ATOM 657 O O . SER A 1 84 ? 5.492 0.759 -6.455 1.00 87.12 84 SER A O 1
ATOM 659 N N . LEU A 1 85 ? 7.074 2.099 -7.314 1.00 87.62 85 LEU A N 1
ATOM 660 C CA . LEU A 1 85 ? 6.180 3.006 -8.016 1.00 87.62 85 LEU A CA 1
ATOM 661 C C . LEU A 1 85 ? 6.332 2.831 -9.516 1.00 87.62 85 LEU A C 1
ATOM 663 O O . LEU A 1 85 ? 7.450 2.829 -10.027 1.00 87.62 85 LEU A O 1
ATOM 667 N N . CYS A 1 86 ? 5.223 2.778 -10.237 1.00 88.56 86 CYS A N 1
ATOM 668 C CA . CYS A 1 86 ? 5.230 2.906 -11.685 1.00 88.56 86 CYS A CA 1
ATOM 669 C C . CYS A 1 86 ? 4.173 3.916 -12.141 1.00 88.56 86 CYS A C 1
ATOM 671 O O . CYS A 1 86 ? 3.146 4.114 -11.490 1.00 88.56 86 CYS A O 1
ATOM 673 N N . SER A 1 87 ? 4.460 4.552 -13.272 1.00 88.50 87 SER A N 1
ATOM 674 C CA . SER A 1 87 ? 3.510 5.347 -14.046 1.00 88.50 87 SER A CA 1
ATOM 675 C C . SER A 1 87 ? 3.715 5.038 -15.532 1.00 88.50 87 SER A C 1
ATOM 677 O O . SER A 1 87 ? 4.810 4.632 -15.954 1.00 88.50 87 SER A O 1
ATOM 679 N N . SER A 1 88 ? 2.675 5.246 -16.338 1.00 86.31 88 SER A N 1
ATOM 680 C CA . SER A 1 88 ? 2.791 5.329 -17.794 1.00 86.31 88 SER A CA 1
ATOM 681 C C . SER A 1 88 ? 3.621 6.543 -18.227 1.00 86.31 88 SER A C 1
ATOM 683 O O . SER A 1 88 ? 4.297 6.484 -19.258 1.00 86.31 88 SER A O 1
ATOM 685 N N . ASP A 1 89 ? 3.631 7.608 -17.418 1.00 85.94 89 ASP A N 1
ATOM 686 C CA . ASP A 1 89 ? 4.480 8.786 -17.586 1.00 85.94 89 ASP A CA 1
ATOM 687 C C . ASP A 1 89 ? 5.592 8.821 -16.511 1.00 85.94 89 ASP A C 1
ATOM 689 O O . ASP A 1 89 ? 5.325 9.084 -15.337 1.00 85.94 89 ASP A O 1
ATOM 693 N N . PRO A 1 90 ? 6.869 8.585 -16.871 1.00 76.62 90 PRO A N 1
ATOM 694 C CA . PRO A 1 90 ? 7.979 8.598 -15.919 1.00 76.62 90 PRO A CA 1
ATOM 695 C C . PRO A 1 90 ? 8.155 9.922 -15.168 1.00 76.62 90 PRO A C 1
ATOM 697 O O . PRO A 1 90 ? 8.728 9.913 -14.075 1.00 76.62 90 PRO A O 1
ATOM 700 N N . ALA A 1 91 ? 7.684 11.043 -15.730 1.00 80.44 91 ALA A N 1
ATOM 701 C CA . ALA A 1 91 ? 7.756 12.344 -15.072 1.00 80.44 91 ALA A CA 1
ATOM 702 C C . ALA A 1 91 ? 6.933 12.376 -13.774 1.00 80.44 91 ALA A C 1
ATOM 704 O O . ALA A 1 91 ? 7.340 13.045 -12.819 1.00 80.44 91 ALA A O 1
ATOM 705 N N . ASP A 1 92 ? 5.845 11.596 -13.702 1.00 80.50 92 ASP A N 1
ATOM 706 C CA . ASP A 1 92 ? 5.021 11.473 -12.499 1.00 80.50 92 ASP A CA 1
ATOM 707 C C . ASP A 1 92 ? 5.884 10.967 -11.330 1.00 80.50 92 ASP A C 1
ATOM 709 O O . ASP A 1 92 ? 5.952 11.583 -10.268 1.00 80.50 92 ASP A O 1
ATOM 713 N N . VAL A 1 93 ? 6.640 9.887 -11.542 1.00 79.94 93 VAL A N 1
ATOM 714 C CA . VAL A 1 93 ? 7.427 9.228 -10.483 1.00 79.94 93 VAL A CA 1
ATOM 715 C C . VAL A 1 93 ? 8.684 10.025 -10.105 1.00 79.94 93 VAL A C 1
ATOM 717 O O . VAL A 1 93 ? 9.154 9.948 -8.966 1.00 79.94 93 VAL A O 1
ATOM 720 N N . GLN A 1 94 ? 9.228 10.832 -11.022 1.00 77.12 94 GLN A N 1
ATOM 721 C CA . GLN A 1 94 ? 10.465 11.584 -10.785 1.00 77.12 94 GLN A CA 1
ATOM 722 C C . GLN A 1 94 ? 10.340 12.583 -9.629 1.00 77.12 94 GLN A C 1
ATOM 724 O O . GLN A 1 94 ? 11.264 12.705 -8.826 1.00 77.12 94 GLN A O 1
ATOM 729 N N . ALA A 1 95 ? 9.200 13.269 -9.513 1.00 68.69 95 ALA A N 1
ATOM 730 C CA . ALA A 1 95 ? 8.960 14.231 -8.436 1.00 68.69 95 ALA A CA 1
ATOM 731 C C . ALA A 1 95 ? 8.957 13.583 -7.041 1.00 68.69 95 ALA A C 1
ATOM 733 O O . ALA A 1 95 ? 9.257 14.243 -6.052 1.00 68.69 95 ALA A O 1
ATOM 734 N N . ILE A 1 96 ? 8.634 12.295 -6.976 1.00 73.44 96 ILE A N 1
ATOM 735 C CA . ILE A 1 96 ? 8.473 11.544 -5.733 1.00 73.44 96 ILE A CA 1
ATOM 736 C C . ILE A 1 96 ? 9.760 10.880 -5.277 1.00 73.44 96 ILE A C 1
ATOM 738 O O . ILE A 1 96 ? 9.987 10.713 -4.076 1.00 73.44 96 ILE A O 1
ATOM 742 N N . ARG A 1 97 ? 10.612 10.529 -6.240 1.00 74.81 97 ARG A N 1
ATOM 743 C CA . ARG A 1 97 ? 11.883 9.856 -6.002 1.00 74.81 97 ARG A CA 1
ATOM 744 C C . ARG A 1 97 ? 12.693 10.515 -4.888 1.00 74.81 97 ARG A C 1
ATOM 746 O O . ARG A 1 97 ? 13.158 9.811 -3.999 1.00 74.81 97 ARG A O 1
ATOM 753 N N . GLU A 1 98 ? 12.849 11.834 -4.930 1.00 73.69 98 GLU A N 1
ATOM 754 C CA . GLU A 1 98 ? 13.679 12.551 -3.956 1.00 73.69 98 GLU A CA 1
ATOM 755 C C . GLU A 1 98 ? 13.035 12.606 -2.571 1.00 73.69 98 GLU A C 1
ATOM 757 O O . GLU A 1 98 ? 13.719 12.446 -1.563 1.00 73.69 98 GLU A O 1
ATOM 762 N N . THR A 1 99 ? 11.713 12.747 -2.496 1.00 72.12 99 THR A N 1
ATOM 763 C CA . THR A 1 99 ? 11.022 12.794 -1.206 1.00 72.12 99 THR A CA 1
ATOM 764 C C . THR A 1 99 ? 10.931 11.419 -0.546 1.00 72.12 99 THR A C 1
ATOM 766 O O . THR A 1 99 ? 10.941 11.333 0.673 1.00 72.12 99 THR A O 1
ATOM 769 N N . TRP A 1 100 ? 10.915 10.319 -1.303 1.00 74.81 100 TRP A N 1
ATOM 770 C CA . TRP A 1 100 ? 10.927 8.987 -0.687 1.00 74.81 100 TRP A CA 1
ATOM 771 C C . TRP A 1 100 ? 12.267 8.620 -0.055 1.00 74.81 100 TRP A C 1
ATOM 773 O O . TRP A 1 100 ? 12.302 7.842 0.896 1.00 74.81 100 TRP A O 1
ATOM 783 N N . LYS A 1 101 ? 13.373 9.191 -0.545 1.00 75.81 101 LYS A N 1
ATOM 784 C CA . LYS A 1 101 ? 14.705 8.944 0.028 1.00 75.81 101 LYS A CA 1
ATOM 785 C C . LYS A 1 101 ? 14.841 9.450 1.461 1.00 75.81 101 LYS A C 1
ATOM 787 O O . LYS A 1 101 ? 15.714 8.982 2.183 1.00 75.81 101 LYS A O 1
ATOM 792 N N . THR A 1 102 ? 13.997 10.393 1.874 1.00 75.69 102 THR A N 1
ATOM 793 C CA . THR A 1 102 ? 14.018 10.957 3.230 1.00 75.69 102 THR A CA 1
ATOM 794 C C . THR A 1 102 ? 13.194 10.142 4.227 1.00 75.69 102 THR A C 1
ATOM 796 O O . THR A 1 102 ? 13.190 10.455 5.417 1.00 75.69 102 THR A O 1
ATOM 799 N N . LEU A 1 103 ? 12.501 9.095 3.768 1.00 75.69 103 LEU A N 1
ATOM 800 C CA . LEU A 1 103 ? 11.662 8.270 4.625 1.00 75.69 103 LEU A CA 1
ATOM 801 C C . LEU A 1 103 ? 12.500 7.410 5.587 1.00 75.69 103 LEU A C 1
ATOM 803 O O . LEU A 1 103 ? 13.572 6.918 5.212 1.00 75.69 103 LEU A O 1
ATOM 807 N N . PRO A 1 104 ? 12.005 7.170 6.817 1.00 77.44 104 PRO A N 1
ATOM 808 C CA . PRO A 1 104 ? 12.689 6.323 7.786 1.00 77.44 104 PRO A CA 1
ATOM 809 C C . PRO A 1 104 ? 13.005 4.934 7.227 1.00 77.44 104 PRO A C 1
ATOM 811 O O . PRO A 1 104 ? 12.145 4.265 6.656 1.00 77.44 104 PRO A O 1
ATOM 814 N N . GLY A 1 105 ? 14.250 4.493 7.410 1.00 78.81 105 GLY A N 1
ATOM 815 C CA . GLY A 1 105 ? 14.691 3.166 6.985 1.00 78.81 105 GLY A CA 1
ATOM 816 C C . GLY A 1 105 ? 14.839 2.989 5.472 1.00 78.81 105 GLY A C 1
ATOM 817 O O . GLY A 1 105 ? 15.028 1.854 5.042 1.00 78.81 105 GLY A O 1
ATOM 818 N N . CYS A 1 106 ? 14.760 4.060 4.671 1.00 83.00 106 CYS A N 1
ATOM 819 C CA . CYS A 1 106 ? 14.956 3.989 3.226 1.00 83.00 106 CYS A CA 1
ATOM 820 C C . CYS A 1 106 ? 16.370 3.496 2.871 1.00 83.00 106 CYS A C 1
ATOM 822 O O . CYS A 1 106 ? 17.383 4.015 3.339 1.00 83.00 106 CYS A O 1
ATOM 824 N N . LEU A 1 107 ? 16.424 2.515 1.978 1.00 78.62 107 LEU A N 1
ATOM 825 C CA . LEU A 1 107 ? 17.615 1.951 1.366 1.00 78.62 107 LEU A CA 1
ATOM 826 C C . LEU A 1 107 ? 17.461 2.112 -0.150 1.00 78.62 107 LEU A C 1
ATOM 828 O O . LEU A 1 107 ? 16.593 1.488 -0.767 1.00 78.62 107 LEU A O 1
ATOM 832 N N . GLU A 1 108 ? 18.296 2.957 -0.762 1.00 71.19 108 GLU A N 1
ATOM 833 C CA . GLU A 1 108 ? 18.302 3.145 -2.219 1.00 71.19 108 GLU A CA 1
ATOM 834 C C . GLU A 1 108 ? 18.974 1.937 -2.887 1.00 71.19 108 GLU A C 1
ATOM 836 O O . GLU A 1 108 ? 20.150 1.948 -3.242 1.00 71.19 108 GLU A O 1
ATOM 841 N N . LEU A 1 109 ? 18.208 0.859 -3.036 1.00 64.94 109 LEU A N 1
ATOM 842 C CA . LEU A 1 109 ? 18.565 -0.282 -3.866 1.00 64.94 109 LEU A CA 1
ATOM 843 C C . LEU A 1 109 ? 17.893 -0.090 -5.218 1.00 64.94 109 LEU A C 1
ATOM 845 O O . LEU A 1 109 ? 16.715 -0.395 -5.401 1.00 64.94 109 LEU A O 1
ATOM 849 N N . ARG A 1 110 ? 18.649 0.479 -6.159 1.00 61.69 110 ARG A N 1
ATOM 850 C CA . ARG A 1 110 ? 18.157 0.751 -7.506 1.00 61.69 110 ARG A CA 1
ATOM 851 C C . ARG A 1 110 ? 17.833 -0.568 -8.204 1.00 61.69 110 ARG A C 1
ATOM 853 O O . ARG A 1 110 ? 18.730 -1.302 -8.607 1.00 61.69 110 ARG A O 1
ATOM 860 N N . HIS A 1 111 ? 16.545 -0.841 -8.355 1.00 63.34 111 HIS A N 1
ATOM 861 C CA . HIS A 1 111 ? 16.044 -1.906 -9.207 1.00 63.34 111 HIS A CA 1
ATOM 862 C C . HIS A 1 111 ? 15.014 -1.302 -10.157 1.00 63.34 111 HIS A C 1
ATOM 864 O O . HIS A 1 111 ? 13.987 -0.793 -9.707 1.00 63.34 111 HIS A O 1
ATOM 870 N N . ASP A 1 112 ? 15.316 -1.334 -11.457 1.00 69.12 112 ASP A N 1
ATOM 871 C CA . ASP A 1 112 ? 14.492 -0.697 -12.494 1.00 69.12 112 ASP A CA 1
ATOM 872 C C . ASP A 1 112 ? 13.230 -1.529 -12.831 1.00 69.12 112 ASP A C 1
ATOM 874 O O . ASP A 1 112 ? 12.331 -1.049 -13.521 1.00 69.12 112 ASP A O 1
ATOM 878 N N . PHE A 1 113 ? 13.129 -2.764 -12.317 1.00 79.81 113 PHE A N 1
ATOM 879 C CA . PHE A 1 113 ? 11.963 -3.644 -12.477 1.00 79.81 113 PHE A CA 1
ATOM 880 C C . PHE A 1 113 ? 11.205 -3.836 -11.165 1.00 79.81 113 PHE A C 1
ATOM 882 O O . PHE A 1 113 ? 11.821 -4.015 -10.111 1.00 79.81 113 PHE A O 1
ATOM 889 N N . ILE A 1 114 ? 9.876 -3.876 -11.257 1.00 81.62 114 ILE A N 1
ATOM 890 C CA . ILE A 1 114 ? 9.005 -4.265 -10.146 1.00 81.62 114 ILE A CA 1
ATOM 891 C C . ILE A 1 114 ? 9.262 -5.746 -9.791 1.00 81.62 114 ILE A C 1
ATOM 893 O O . ILE A 1 114 ? 9.310 -6.580 -10.702 1.00 81.62 114 ILE A O 1
ATOM 897 N N . PRO A 1 115 ? 9.422 -6.106 -8.500 1.00 78.38 115 PRO A N 1
ATOM 898 C CA . PRO A 1 115 ? 9.542 -7.504 -8.086 1.00 78.38 115 PRO A CA 1
ATOM 899 C C . PRO A 1 115 ? 8.343 -8.339 -8.554 1.00 78.38 115 PRO A C 1
ATOM 901 O O . PRO A 1 115 ? 7.203 -7.907 -8.428 1.00 78.38 115 PRO A O 1
ATOM 904 N N . GLN A 1 116 ? 8.574 -9.563 -9.040 1.00 79.12 116 GLN A N 1
ATOM 905 C CA . GLN A 1 116 ? 7.480 -10.442 -9.496 1.00 79.12 116 GLN A CA 1
ATOM 906 C C . GLN A 1 116 ? 6.498 -10.819 -8.381 1.00 79.12 116 GLN A C 1
ATOM 908 O O . GLN A 1 116 ? 5.346 -11.134 -8.651 1.00 79.12 116 GLN A O 1
ATOM 913 N N . THR A 1 117 ? 6.953 -10.779 -7.131 1.00 79.69 117 THR A N 1
ATOM 914 C CA . THR A 1 117 ? 6.131 -11.033 -5.947 1.00 79.69 117 THR A CA 1
ATOM 915 C C . THR A 1 117 ? 5.386 -9.789 -5.469 1.00 79.69 117 THR A C 1
ATOM 917 O O . THR A 1 117 ? 4.815 -9.824 -4.390 1.00 79.69 117 THR A O 1
ATOM 920 N N . ALA A 1 118 ? 5.445 -8.663 -6.185 1.00 82.69 118 ALA A N 1
ATOM 921 C CA . ALA A 1 118 ? 4.791 -7.443 -5.740 1.00 82.69 118 ALA A CA 1
ATOM 922 C C . ALA A 1 118 ? 3.277 -7.513 -5.960 1.00 82.69 118 ALA A C 1
ATOM 924 O O . ALA A 1 118 ? 2.804 -7.791 -7.061 1.00 82.69 118 ALA A O 1
ATOM 925 N N . ALA A 1 119 ? 2.521 -7.189 -4.917 1.00 84.69 119 ALA A N 1
ATOM 926 C CA . ALA A 1 119 ? 1.079 -7.034 -4.973 1.00 84.69 119 ALA A CA 1
ATOM 927 C C . ALA A 1 119 ? 0.705 -5.553 -5.170 1.00 84.69 119 ALA A C 1
ATOM 929 O O . ALA A 1 119 ? 1.376 -4.667 -4.624 1.00 84.69 119 ALA A O 1
ATOM 930 N N . PRO A 1 120 ? -0.378 -5.239 -5.905 1.00 88.62 120 PRO A N 1
ATOM 931 C CA . PRO A 1 120 ? -0.917 -3.886 -5.941 1.00 88.62 120 PRO A CA 1
ATOM 932 C C . PRO A 1 120 ? -1.263 -3.400 -4.540 1.00 88.62 120 PRO A C 1
ATOM 934 O O . PRO A 1 120 ? -1.967 -4.075 -3.788 1.00 88.62 120 PRO A O 1
ATOM 937 N N . TYR A 1 121 ? -0.783 -2.206 -4.213 1.00 89.38 121 TYR A N 1
ATOM 938 C CA . TYR A 1 121 ? -0.951 -1.618 -2.896 1.00 89.38 121 TYR A CA 1
ATOM 939 C C . TYR A 1 121 ? -1.851 -0.385 -2.958 1.00 89.38 121 TYR A C 1
ATOM 941 O O . TYR A 1 121 ? -2.927 -0.360 -2.358 1.00 89.38 121 TYR A O 1
ATOM 949 N N . ALA A 1 122 ? -1.464 0.625 -3.730 1.00 91.31 122 ALA A N 1
ATOM 950 C CA . ALA A 1 122 ? -2.229 1.857 -3.833 1.00 91.31 122 ALA A CA 1
ATOM 951 C C . ALA A 1 122 ? -2.164 2.442 -5.241 1.00 91.31 122 ALA A C 1
ATOM 953 O O . ALA A 1 122 ? -1.164 2.299 -5.932 1.00 91.31 122 ALA A O 1
ATOM 954 N N . LEU A 1 123 ? -3.220 3.128 -5.657 1.00 91.88 123 LEU A N 1
ATOM 955 C CA . LEU A 1 123 ? -3.283 3.870 -6.908 1.00 91.88 123 LEU A CA 1
ATOM 956 C C . LEU A 1 123 ? -3.638 5.317 -6.589 1.00 91.88 123 LEU A C 1
ATOM 958 O O . LEU A 1 123 ? -4.682 5.581 -5.997 1.00 91.88 123 LEU A O 1
ATOM 962 N N . TYR A 1 124 ? -2.786 6.250 -6.995 1.00 89.75 124 TYR A N 1
ATOM 963 C CA . TYR A 1 124 ? -3.124 7.666 -6.991 1.00 89.75 124 TYR A CA 1
ATOM 964 C C . TYR A 1 124 ? -3.543 8.078 -8.399 1.00 89.75 124 TYR A C 1
ATOM 966 O O . TYR A 1 124 ? -2.745 7.990 -9.333 1.00 89.75 124 TYR A O 1
ATOM 974 N N . LYS A 1 125 ? -4.802 8.482 -8.563 1.00 86.88 125 LYS A N 1
ATOM 975 C CA . LYS A 1 125 ? -5.379 8.878 -9.851 1.00 86.88 125 LYS A CA 1
ATOM 976 C C . LYS A 1 125 ? -6.522 9.860 -9.619 1.00 86.88 125 LYS A C 1
ATOM 978 O O . LYS A 1 125 ? -7.255 9.718 -8.645 1.00 86.88 125 LYS A O 1
ATOM 983 N N . ASP A 1 126 ? -6.678 10.838 -10.509 1.00 85.62 126 ASP A N 1
ATOM 984 C CA . ASP A 1 126 ? -7.783 11.807 -10.463 1.00 85.62 126 ASP A CA 1
ATOM 985 C C . ASP A 1 126 ? -7.854 12.552 -9.113 1.00 85.62 126 ASP A C 1
ATOM 987 O O . ASP A 1 126 ? -8.925 12.793 -8.565 1.00 85.62 126 ASP A O 1
ATOM 991 N N . GLN A 1 127 ? -6.680 12.868 -8.547 1.00 83.81 127 GLN A N 1
ATOM 992 C CA . GLN A 1 127 ? -6.495 13.482 -7.221 1.00 83.81 127 GLN A CA 1
ATOM 993 C C . GLN A 1 127 ? -7.043 12.665 -6.035 1.00 83.81 127 GLN A C 1
ATOM 995 O O . GLN A 1 127 ? -7.091 13.155 -4.906 1.00 83.81 127 GLN A O 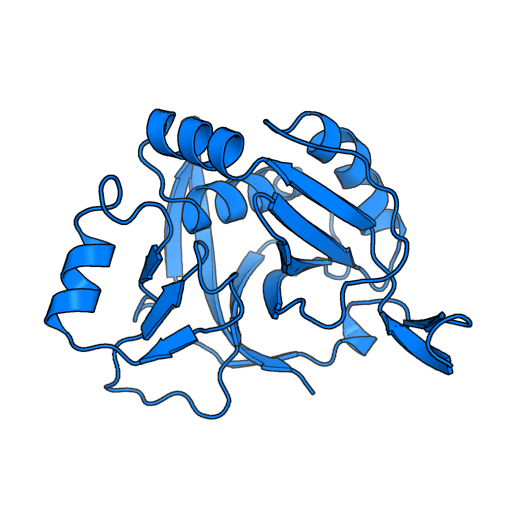1
ATOM 1000 N N . ALA A 1 128 ? -7.405 11.405 -6.265 1.00 88.12 128 ALA A N 1
ATOM 1001 C CA . ALA A 1 128 ? -7.878 10.479 -5.254 1.00 88.12 128 ALA A CA 1
ATOM 1002 C C . ALA A 1 128 ? -6.860 9.360 -5.014 1.00 88.12 128 ALA A C 1
ATOM 1004 O O . ALA A 1 128 ? -6.194 8.869 -5.929 1.00 88.12 128 ALA A O 1
ATOM 1005 N N . LEU A 1 129 ? -6.771 8.937 -3.755 1.00 91.38 129 LEU A N 1
ATOM 1006 C CA . LEU A 1 129 ? -6.001 7.773 -3.354 1.00 91.38 129 LEU A CA 1
ATOM 1007 C C . LEU A 1 129 ? -6.910 6.568 -3.196 1.00 91.38 129 LEU A C 1
ATOM 1009 O O . LEU A 1 129 ? -7.813 6.571 -2.360 1.00 91.38 129 LEU A O 1
ATOM 1013 N N . TYR A 1 130 ? -6.602 5.528 -3.954 1.00 93.12 130 TYR A N 1
ATOM 1014 C CA . TYR A 1 130 ? -7.241 4.231 -3.867 1.00 93.12 130 TYR A CA 1
ATOM 1015 C C . TYR A 1 130 ? -6.300 3.246 -3.179 1.00 93.12 130 TYR A C 1
ATOM 1017 O O . TYR A 1 130 ? -5.263 2.892 -3.736 1.00 93.12 130 TYR A O 1
ATOM 1025 N N . ARG A 1 131 ? -6.661 2.763 -1.992 1.00 93.25 131 ARG A N 1
ATOM 1026 C CA . ARG A 1 131 ? -6.062 1.569 -1.399 1.00 93.25 131 ARG A CA 1
ATOM 1027 C C . ARG A 1 131 ? -6.652 0.339 -2.089 1.00 93.25 131 ARG A C 1
ATOM 1029 O O . ARG A 1 131 ? -7.868 0.142 -2.104 1.00 93.25 131 ARG A O 1
ATOM 1036 N N . LEU A 1 132 ? -5.780 -0.460 -2.693 1.00 92.06 132 LEU A N 1
ATOM 1037 C CA . LEU A 1 132 ? -6.150 -1.604 -3.520 1.00 92.06 132 LEU A CA 1
ATOM 1038 C C . LEU A 1 132 ? -6.110 -2.904 -2.717 1.00 92.06 132 LEU A C 1
ATOM 1040 O O . LEU A 1 132 ? -5.144 -3.189 -2.012 1.00 92.06 132 LEU A O 1
ATOM 1044 N N . HIS A 1 133 ? -7.144 -3.722 -2.861 1.00 90.50 133 HIS A N 1
ATOM 1045 C CA . HIS A 1 133 ? -7.244 -5.023 -2.214 1.00 90.50 133 HIS A CA 1
ATOM 1046 C C . HIS A 1 133 ? -7.362 -6.110 -3.302 1.00 90.50 133 HIS A C 1
ATOM 1048 O O . HIS A 1 133 ? -8.460 -6.328 -3.821 1.00 90.50 133 HIS A O 1
ATOM 1054 N N . PRO A 1 134 ? -6.247 -6.758 -3.692 1.00 86.06 134 PRO A N 1
ATOM 1055 C CA . PRO A 1 134 ? -6.222 -7.787 -4.709 1.00 86.06 134 PRO A CA 1
ATOM 1056 C C . PRO A 1 134 ? -6.949 -9.021 -4.192 1.00 86.06 134 PRO A C 1
ATOM 1058 O O . PRO A 1 134 ? -6.613 -9.566 -3.142 1.00 86.06 134 PRO A O 1
ATOM 1061 N N . VAL A 1 135 ? -7.971 -9.440 -4.927 1.00 82.62 135 VAL A N 1
ATOM 1062 C CA . VAL A 1 135 ? -8.805 -10.590 -4.589 1.00 82.62 135 VAL A CA 1
ATOM 1063 C C . VAL A 1 135 ? -9.320 -11.215 -5.876 1.00 82.62 135 VAL A C 1
ATOM 1065 O O . VAL A 1 135 ? -9.694 -10.513 -6.814 1.00 82.62 135 VAL A O 1
ATOM 1068 N N . THR A 1 136 ? -9.352 -12.540 -5.937 1.00 74.44 136 THR A N 1
ATOM 1069 C CA . THR A 1 136 ? -9.890 -13.254 -7.101 1.00 74.44 136 THR A CA 1
ATOM 1070 C C . THR A 1 136 ? -11.409 -13.125 -7.169 1.00 74.44 136 THR A C 1
ATOM 1072 O O . THR A 1 136 ? -11.949 -12.784 -8.219 1.00 74.44 136 THR A O 1
ATOM 1075 N N . GLN A 1 137 ? -12.105 -13.349 -6.050 1.00 74.06 137 GLN A N 1
ATOM 1076 C CA . GLN A 1 137 ? -13.557 -13.198 -5.926 1.00 74.06 137 GLN A CA 1
ATOM 1077 C C . GLN A 1 137 ? -13.913 -12.684 -4.519 1.00 74.06 137 GLN A C 1
ATOM 1079 O O . GLN A 1 137 ? -13.798 -13.439 -3.557 1.00 74.06 137 GLN A O 1
ATOM 1084 N N . PRO A 1 138 ? -14.313 -11.408 -4.355 1.00 72.06 138 PRO A N 1
ATOM 1085 C CA . PRO A 1 138 ? -14.659 -10.882 -3.040 1.00 72.06 138 PRO A CA 1
ATOM 1086 C C . PRO A 1 138 ? -16.048 -11.347 -2.605 1.00 72.06 138 PRO A C 1
ATOM 1088 O O . PRO A 1 138 ? -17.052 -11.035 -3.253 1.00 72.06 138 PRO A O 1
ATOM 1091 N N . GLU A 1 139 ? -16.134 -11.993 -1.447 1.00 74.25 139 GLU A N 1
ATOM 1092 C CA . GLU A 1 139 ? -17.416 -12.287 -0.819 1.00 74.25 139 GLU A CA 1
ATOM 1093 C C . GLU A 1 139 ? -17.898 -11.106 0.032 1.00 74.25 139 GLU A C 1
ATOM 1095 O O . GLU A 1 139 ? -17.171 -10.531 0.845 1.00 74.25 139 GLU A O 1
ATOM 1100 N N . ARG A 1 140 ? -19.171 -10.718 -0.127 1.00 69.94 140 ARG A N 1
ATOM 1101 C CA . ARG A 1 140 ? -19.723 -9.535 0.564 1.00 69.94 140 ARG A CA 1
ATOM 1102 C C . ARG A 1 140 ? -19.745 -9.695 2.091 1.00 69.94 140 ARG A C 1
ATOM 1104 O O . ARG A 1 140 ? -19.543 -8.711 2.813 1.00 69.94 140 ARG A O 1
ATOM 1111 N N . ALA A 1 141 ? -19.998 -10.910 2.576 1.00 75.62 141 ALA A N 1
ATOM 1112 C CA . ALA A 1 141 ? -20.144 -11.211 3.999 1.00 75.62 141 ALA A CA 1
ATOM 1113 C C . ALA A 1 141 ? -18.807 -11.494 4.711 1.00 75.62 141 ALA A C 1
ATOM 1115 O O . ALA A 1 141 ? -18.706 -11.232 5.908 1.00 75.62 141 ALA A O 1
ATOM 1116 N N . ALA A 1 142 ? -17.782 -11.939 3.981 1.00 85.75 142 ALA A N 1
ATOM 1117 C CA . ALA A 1 142 ? -16.480 -12.331 4.519 1.00 85.75 142 ALA A CA 1
ATOM 1118 C C . ALA A 1 142 ? -15.705 -11.158 5.137 1.00 85.75 142 ALA A C 1
ATOM 1120 O O . ALA A 1 142 ? -15.788 -10.023 4.660 1.00 85.75 142 ALA A O 1
ATOM 1121 N N . PHE A 1 143 ? -14.945 -11.400 6.202 1.00 91.62 143 PHE A N 1
ATOM 1122 C CA . PHE A 1 143 ? -14.046 -10.402 6.783 1.00 91.62 143 PHE A CA 1
ATOM 1123 C C . PHE A 1 143 ? -12.642 -10.632 6.255 1.00 91.62 143 PHE A C 1
ATOM 1125 O O . PHE A 1 143 ? -12.164 -11.757 6.290 1.00 91.62 143 PHE A O 1
ATOM 1132 N N . TYR A 1 144 ? -11.980 -9.573 5.793 1.00 91.88 144 TYR A N 1
ATOM 1133 C CA . TYR A 1 144 ? -10.634 -9.696 5.251 1.00 91.88 144 TYR A CA 1
ATOM 1134 C C . TYR A 1 144 ? -9.629 -8.879 6.048 1.00 91.88 144 TYR A C 1
ATOM 1136 O O . TYR A 1 144 ? -9.910 -7.746 6.453 1.00 91.88 144 TYR A O 1
ATOM 1144 N N . VAL A 1 145 ? -8.448 -9.457 6.233 1.00 91.06 145 VAL A N 1
ATOM 1145 C CA . VAL A 1 145 ? -7.288 -8.801 6.827 1.00 91.06 145 VAL A CA 1
ATOM 1146 C C . VAL A 1 145 ? -6.105 -8.953 5.880 1.00 91.06 145 VAL A C 1
ATOM 1148 O O . VAL A 1 145 ? -5.875 -10.006 5.291 1.00 91.06 145 VAL A O 1
ATOM 1151 N N . TRP A 1 146 ? -5.371 -7.862 5.730 1.00 87.31 146 TRP A N 1
ATOM 1152 C CA . TRP A 1 146 ? -4.064 -7.816 5.106 1.00 87.31 146 TRP A CA 1
ATOM 1153 C C . TRP A 1 146 ? -2.983 -8.098 6.139 1.00 87.31 146 TRP A C 1
ATOM 1155 O O . TRP A 1 146 ? -2.983 -7.459 7.189 1.00 87.31 146 TRP A O 1
ATOM 1165 N N . ASP A 1 147 ? -2.050 -8.989 5.813 1.00 85.06 147 ASP A N 1
ATOM 1166 C CA . ASP A 1 147 ? -0.805 -9.178 6.561 1.00 85.06 147 ASP A CA 1
ATOM 1167 C C . ASP A 1 147 ? 0.355 -8.496 5.818 1.00 85.06 147 ASP A C 1
ATOM 1169 O O . ASP A 1 147 ? 0.813 -8.982 4.785 1.00 85.06 147 ASP A O 1
ATOM 1173 N N . LEU A 1 148 ? 0.818 -7.354 6.332 1.00 77.50 148 LEU A N 1
ATOM 1174 C CA . LEU A 1 148 ? 2.006 -6.626 5.859 1.00 77.50 148 LEU A CA 1
ATOM 1175 C C . LEU A 1 148 ? 3.278 -7.003 6.642 1.00 77.50 148 LEU A C 1
ATOM 1177 O O . LEU A 1 148 ? 4.337 -6.405 6.439 1.00 77.50 148 LEU A O 1
ATOM 1181 N N . GLY A 1 149 ? 3.165 -7.958 7.561 1.00 70.38 149 GLY A N 1
ATOM 1182 C CA . GLY A 1 149 ? 4.227 -8.497 8.390 1.00 70.38 149 GLY A CA 1
ATOM 1183 C C . GLY A 1 149 ? 4.871 -9.713 7.743 1.00 70.38 149 GLY A C 1
ATOM 1184 O O . GLY A 1 149 ? 5.556 -9.607 6.722 1.00 70.38 149 GLY A O 1
ATOM 1185 N N . ASP A 1 150 ? 4.732 -10.866 8.386 1.00 59.62 150 ASP A N 1
ATOM 1186 C CA . ASP A 1 150 ? 5.532 -12.060 8.104 1.00 59.62 150 ASP A CA 1
ATOM 1187 C C . ASP A 1 150 ? 5.063 -12.848 6.878 1.00 59.62 150 ASP A C 1
ATOM 1189 O O . ASP A 1 150 ? 5.895 -13.485 6.229 1.00 59.62 150 ASP A O 1
ATOM 1193 N N . CYS A 1 151 ? 3.788 -12.736 6.481 1.00 56.12 151 CYS A N 1
ATOM 1194 C CA . CYS A 1 151 ? 3.300 -13.279 5.204 1.00 56.12 151 CYS A CA 1
ATOM 1195 C C . CYS A 1 151 ? 3.450 -12.293 4.033 1.00 56.12 151 CYS A C 1
ATOM 1197 O O . CYS A 1 151 ? 2.924 -12.510 2.937 1.00 56.12 151 CYS A O 1
ATOM 1199 N N . LEU A 1 152 ? 4.245 -11.243 4.244 1.00 54.78 152 LEU A N 1
ATOM 1200 C CA . LEU A 1 152 ? 4.893 -10.468 3.198 1.00 54.78 152 LEU A CA 1
ATOM 1201 C C . LEU A 1 152 ? 3.986 -9.601 2.304 1.00 54.78 152 LEU A C 1
ATOM 1203 O O . LEU A 1 152 ? 4.382 -9.270 1.187 1.00 54.78 152 LEU A O 1
ATOM 1207 N N . GLY A 1 153 ? 2.790 -9.204 2.750 1.00 53.00 153 GLY A N 1
ATOM 1208 C CA . GLY A 1 153 ? 1.868 -8.419 1.915 1.00 53.00 153 GLY A CA 1
ATOM 1209 C C . GLY A 1 153 ? 1.376 -9.177 0.677 1.00 53.00 153 GLY A C 1
ATOM 1210 O O . GLY A 1 153 ? 0.859 -8.574 -0.256 1.00 53.00 153 GLY A O 1
ATOM 1211 N N . ASN A 1 154 ? 1.544 -10.498 0.646 1.00 56.75 154 ASN A N 1
ATOM 1212 C CA . ASN A 1 154 ? 1.126 -11.323 -0.487 1.00 56.75 154 ASN A CA 1
ATOM 1213 C C . ASN A 1 154 ? -0.264 -11.929 -0.287 1.00 56.75 154 ASN A C 1
ATOM 1215 O O . ASN A 1 154 ? -0.850 -12.443 -1.236 1.00 56.75 154 ASN A O 1
ATOM 1219 N N . PHE A 1 155 ? -0.798 -11.870 0.935 1.00 66.94 155 PHE A N 1
ATOM 1220 C CA . PHE A 1 155 ? -2.035 -12.547 1.292 1.00 66.94 155 PHE A CA 1
ATOM 1221 C C . PHE A 1 155 ? -3.021 -11.574 1.932 1.00 66.94 155 PHE A C 1
ATOM 1223 O O . PHE A 1 155 ? -2.928 -11.211 3.103 1.00 66.94 155 PHE A O 1
ATOM 1230 N N . LEU A 1 156 ? -4.003 -11.175 1.129 1.00 81.44 156 LEU A N 1
ATOM 1231 C CA . LEU A 1 156 ? -5.311 -10.804 1.640 1.00 81.44 156 LEU A CA 1
ATOM 1232 C C . LEU A 1 156 ? -5.996 -12.098 2.095 1.00 81.44 156 LEU A C 1
ATOM 1234 O O . LEU A 1 156 ? -6.269 -12.970 1.271 1.00 81.44 156 LEU A O 1
ATOM 1238 N N . GLN A 1 157 ? -6.271 -12.225 3.389 1.00 86.00 157 GLN A N 1
ATOM 1239 C CA . GLN A 1 157 ? -6.843 -13.442 3.952 1.00 86.00 157 GLN A CA 1
ATOM 1240 C C . GLN A 1 157 ? -8.269 -13.203 4.443 1.00 86.00 157 GLN A C 1
ATOM 1242 O O . GLN A 1 157 ? -8.543 -12.207 5.117 1.00 86.00 157 GLN A O 1
ATOM 1247 N N . GLU A 1 158 ? -9.169 -14.135 4.130 1.00 89.62 158 GLU A N 1
ATOM 1248 C CA . GLU A 1 158 ? -10.454 -14.233 4.817 1.00 89.62 158 GLU A CA 1
ATOM 1249 C C . GLU A 1 158 ? -10.246 -14.768 6.236 1.00 89.62 158 GLU A C 1
ATOM 1251 O O . GLU A 1 158 ? -9.620 -15.807 6.448 1.00 89.62 158 GLU A O 1
ATOM 1256 N N . VAL A 1 159 ? -10.780 -14.048 7.214 1.00 90.94 159 VAL A N 1
ATOM 1257 C CA . VAL A 1 159 ? -10.618 -14.333 8.637 1.00 90.94 159 VAL A CA 1
ATOM 1258 C C . VAL A 1 159 ? -11.967 -14.362 9.337 1.00 90.94 159 VAL A C 1
ATOM 1260 O O . VAL A 1 159 ? -12.968 -13.826 8.853 1.00 90.94 159 VAL A O 1
ATOM 1263 N N . ASP A 1 160 ? -11.996 -14.944 10.531 1.00 93.88 160 ASP A N 1
ATOM 1264 C CA . ASP A 1 160 ? -13.179 -14.863 11.367 1.00 93.88 160 ASP A CA 1
ATOM 1265 C C . ASP A 1 160 ? -13.438 -13.421 11.848 1.00 93.88 160 ASP A C 1
ATOM 1267 O O . ASP A 1 160 ? -12.550 -12.566 11.963 1.00 93.88 160 ASP A O 1
ATOM 1271 N N . LYS A 1 161 ? -14.706 -13.161 12.170 1.00 94.62 161 LYS A N 1
ATOM 1272 C CA . LYS A 1 161 ? -15.184 -11.857 12.635 1.00 94.62 161 LYS A CA 1
ATOM 1273 C C . LYS A 1 161 ? -14.427 -11.363 13.876 1.00 94.62 161 LYS A C 1
ATOM 1275 O O . LYS A 1 161 ? -14.181 -10.165 13.997 1.00 94.62 161 LYS A O 1
ATOM 1280 N N . ALA A 1 162 ? -14.076 -12.250 14.807 1.00 95.81 162 ALA A N 1
ATOM 1281 C CA . ALA A 1 162 ? -13.422 -11.862 16.052 1.00 95.81 162 ALA A CA 1
ATOM 1282 C C . ALA A 1 162 ? -11.973 -11.417 15.810 1.00 95.81 162 ALA A C 1
ATOM 1284 O O . ALA A 1 162 ? -11.540 -10.420 16.386 1.00 95.81 162 ALA A O 1
ATOM 1285 N N . PHE A 1 163 ? -11.224 -12.095 14.937 1.00 93.50 163 PHE A N 1
ATOM 1286 C CA . PHE A 1 163 ? -9.892 -11.650 14.528 1.00 93.50 163 PHE A CA 1
ATOM 1287 C C . PHE A 1 163 ? -9.936 -10.309 13.787 1.00 93.50 163 PHE A C 1
ATOM 1289 O O . PHE A 1 163 ? -9.193 -9.399 14.151 1.00 93.50 163 PHE A O 1
ATOM 1296 N N . TYR A 1 164 ? -10.872 -10.133 12.850 1.00 95.25 164 TYR A N 1
ATOM 1297 C CA . TYR A 1 164 ? -11.058 -8.858 12.149 1.00 95.25 164 TYR A CA 1
ATOM 1298 C C . TYR A 1 164 ? -11.237 -7.670 13.109 1.00 95.25 164 TYR A C 1
ATOM 1300 O O . TYR A 1 164 ? -10.556 -6.653 12.978 1.00 95.25 164 TYR A O 1
ATOM 1308 N N . PHE A 1 165 ? -12.121 -7.793 14.107 1.00 95.75 165 PHE A N 1
ATOM 1309 C CA . PHE A 1 165 ? -12.351 -6.706 15.067 1.00 95.75 165 PHE A CA 1
ATOM 1310 C C . PHE A 1 165 ? -11.189 -6.499 16.042 1.00 95.75 165 PHE A C 1
ATOM 1312 O O . PHE A 1 165 ? -10.999 -5.377 16.504 1.00 95.75 165 PHE A O 1
ATOM 1319 N N . ARG A 1 166 ? -10.387 -7.531 16.336 1.00 95.00 166 ARG A N 1
ATOM 1320 C CA . ARG A 1 166 ? -9.139 -7.355 17.097 1.00 95.00 166 ARG A CA 1
ATOM 1321 C C . ARG A 1 166 ? -8.147 -6.484 16.330 1.00 95.00 166 ARG A C 1
ATOM 1323 O O . ARG A 1 166 ? -7.662 -5.508 16.890 1.00 95.00 166 ARG A O 1
ATOM 1330 N N . VAL A 1 167 ? -7.927 -6.779 15.047 1.00 93.06 167 VAL A N 1
ATOM 1331 C CA . VAL A 1 167 ? -7.045 -5.983 14.175 1.00 93.06 167 VAL A CA 1
ATOM 1332 C C . VAL A 1 167 ? -7.549 -4.544 14.039 1.00 93.06 167 VAL A C 1
ATOM 1334 O O . VAL A 1 167 ? -6.766 -3.605 14.141 1.00 93.06 167 VAL A O 1
ATOM 1337 N N . LEU A 1 168 ? -8.859 -4.356 13.848 1.00 92.12 168 LEU A N 1
ATOM 1338 C CA . LEU A 1 168 ? -9.451 -3.027 13.681 1.00 92.12 168 LEU A CA 1
ATOM 1339 C C . LEU A 1 168 ? -9.318 -2.145 14.936 1.00 92.12 168 LEU A C 1
ATOM 1341 O O . LEU A 1 168 ? -9.138 -0.935 14.813 1.00 92.12 168 LEU A O 1
ATOM 1345 N N . ASN A 1 169 ? -9.426 -2.740 16.128 1.00 92.88 169 ASN A N 1
ATOM 1346 C CA . ASN A 1 169 ? -9.501 -1.997 17.388 1.00 92.88 169 ASN A CA 1
ATOM 1347 C C . ASN A 1 169 ? -8.155 -1.868 18.120 1.00 92.88 169 ASN A C 1
ATOM 1349 O O . ASN A 1 169 ? -8.022 -0.974 18.952 1.00 92.88 169 ASN A O 1
ATOM 1353 N N . ASP A 1 170 ? -7.167 -2.723 17.835 1.00 90.75 170 ASP A N 1
ATOM 1354 C CA . ASP A 1 170 ? -5.860 -2.709 18.506 1.00 90.75 170 ASP A CA 1
ATOM 1355 C C . ASP A 1 170 ? -4.691 -2.623 17.512 1.00 90.75 170 ASP A C 1
ATOM 1357 O O . ASP A 1 170 ? -3.970 -3.582 17.228 1.00 90.75 170 ASP A O 1
ATOM 1361 N N . LYS A 1 171 ? -4.472 -1.413 16.996 1.00 86.31 171 LYS A N 1
ATOM 1362 C CA . LYS A 1 171 ? -3.418 -1.120 16.013 1.00 86.31 171 LYS A CA 1
ATOM 1363 C C . LYS A 1 171 ? -2.000 -1.290 16.558 1.00 86.31 171 LYS A C 1
ATOM 1365 O O . LYS A 1 171 ? -1.070 -1.480 15.781 1.00 86.31 171 LYS A O 1
ATOM 1370 N N . ASN A 1 172 ? -1.814 -1.198 17.874 1.00 85.00 172 ASN A N 1
ATOM 1371 C CA . ASN A 1 172 ? -0.488 -1.276 18.484 1.00 85.00 172 ASN A CA 1
ATOM 1372 C C . ASN A 1 172 ? 0.000 -2.720 18.567 1.00 85.00 172 ASN A C 1
ATOM 1374 O O . ASN A 1 172 ? 1.164 -2.988 18.248 1.00 85.00 172 ASN A O 1
ATOM 1378 N N . THR A 1 173 ? -0.888 -3.637 18.959 1.00 88.81 173 THR A N 1
ATOM 1379 C CA . THR A 1 173 ? -0.603 -5.075 18.977 1.00 88.81 173 THR A CA 1
ATOM 1380 C C . THR A 1 173 ? -0.566 -5.641 17.560 1.00 88.81 173 THR A C 1
ATOM 1382 O O . THR A 1 173 ? 0.350 -6.385 17.220 1.00 88.81 173 THR A O 1
ATOM 1385 N N . TYR A 1 174 ? -1.513 -5.246 16.703 1.00 88.44 174 TYR A N 1
ATOM 1386 C CA . TYR A 1 174 ? -1.637 -5.738 15.327 1.00 88.44 174 TYR A CA 1
ATOM 1387 C C . TYR A 1 174 ? -1.055 -4.757 14.299 1.00 88.44 174 TYR A C 1
ATOM 1389 O O . TYR A 1 174 ? -1.622 -4.562 13.228 1.00 88.44 174 TYR A O 1
ATOM 1397 N N . SER A 1 175 ? 0.097 -4.144 14.598 1.00 87.44 175 SER A N 1
ATOM 1398 C CA . SER A 1 175 ? 0.678 -3.071 13.769 1.00 87.44 175 SER A CA 1
ATOM 1399 C C . SER A 1 175 ? 1.037 -3.482 12.341 1.00 87.44 175 SER A C 1
ATOM 1401 O O . SER A 1 175 ? 1.232 -2.624 11.490 1.00 87.44 175 SER A O 1
ATOM 1403 N N . GLU A 1 176 ? 1.157 -4.777 12.077 1.00 86.75 176 GLU A N 1
ATOM 1404 C CA . GLU A 1 176 ? 1.468 -5.325 10.754 1.00 86.75 176 GLU A CA 1
ATOM 1405 C C . GLU A 1 176 ? 0.226 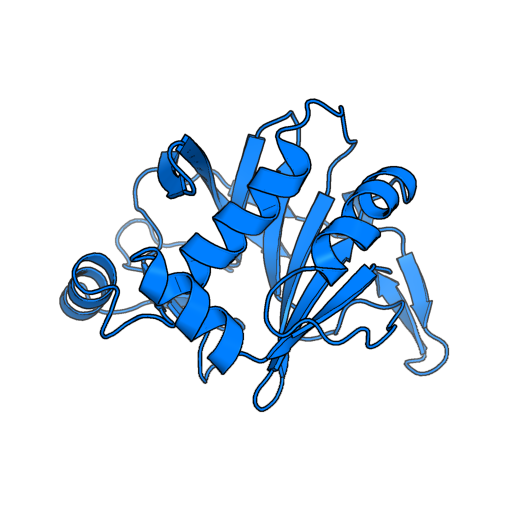-5.761 9.977 1.00 86.75 176 GLU A C 1
ATOM 1407 O O . GLU A 1 176 ? 0.328 -6.135 8.814 1.00 86.75 176 GLU A O 1
ATOM 1412 N N . TYR A 1 177 ? -0.948 -5.686 10.598 1.00 89.12 177 TYR A N 1
ATOM 1413 C CA . TYR A 1 177 ? -2.195 -6.108 9.991 1.00 89.12 177 TYR A CA 1
ATOM 1414 C C . TYR A 1 177 ? -3.089 -4.913 9.688 1.00 89.12 177 TYR A C 1
ATOM 1416 O O . TYR A 1 177 ? -3.119 -3.921 10.422 1.00 89.12 177 TYR A O 1
ATOM 1424 N N . ALA A 1 178 ? -3.872 -5.034 8.621 1.00 90.81 178 ALA A N 1
ATOM 1425 C CA . ALA A 1 178 ? -4.883 -4.051 8.266 1.00 90.81 178 ALA A CA 1
ATOM 1426 C C . ALA A 1 178 ? -6.208 -4.720 7.919 1.00 90.81 178 ALA A C 1
ATOM 1428 O O . ALA A 1 178 ? -6.297 -5.553 7.019 1.00 90.81 178 ALA A O 1
ATOM 1429 N N . ALA A 1 179 ? -7.258 -4.343 8.640 1.00 92.69 179 ALA A N 1
ATOM 1430 C CA . ALA A 1 179 ? -8.612 -4.779 8.347 1.00 92.69 179 ALA A CA 1
ATOM 1431 C C . ALA A 1 179 ? -9.113 -4.090 7.069 1.00 92.69 179 ALA A C 1
ATOM 1433 O O . ALA A 1 179 ? -9.086 -2.863 6.973 1.00 92.69 179 ALA A O 1
ATOM 1434 N N . VAL A 1 180 ? -9.605 -4.864 6.097 1.00 92.75 180 VAL A N 1
ATOM 1435 C CA . VAL A 1 180 ? -10.218 -4.282 4.897 1.00 92.75 180 VAL A CA 1
ATOM 1436 C C . VAL A 1 180 ? -11.576 -3.694 5.266 1.00 92.75 180 VAL A C 1
ATOM 1438 O O . VAL A 1 180 ? -12.458 -4.436 5.713 1.00 92.75 180 VAL A O 1
ATOM 1441 N N . PRO A 1 181 ? -11.792 -2.383 5.074 1.00 92.38 181 PRO A N 1
ATOM 1442 C CA . PRO A 1 181 ? -13.025 -1.758 5.503 1.00 92.38 181 PRO A CA 1
ATOM 1443 C C . PRO A 1 181 ? -14.205 -2.232 4.660 1.00 92.38 181 PRO A C 1
ATOM 1445 O O . PRO A 1 181 ? -14.101 -2.571 3.482 1.00 92.38 181 PRO A O 1
ATOM 1448 N N . LYS A 1 182 ? -15.388 -2.201 5.269 1.00 89.69 182 LYS A N 1
ATOM 1449 C CA . LYS A 1 182 ? -16.651 -2.443 4.558 1.00 89.69 182 LYS A CA 1
ATOM 1450 C C . LYS A 1 182 ? -17.144 -1.206 3.801 1.00 89.69 182 LYS A C 1
ATOM 1452 O O . LYS A 1 182 ? -17.888 -1.338 2.821 1.00 89.69 182 LYS A O 1
ATOM 1457 N N . ASN A 1 183 ? -16.721 -0.027 4.256 1.00 91.06 183 ASN A N 1
ATOM 1458 C CA . ASN A 1 183 ? -17.032 1.260 3.651 1.00 91.06 183 ASN A CA 1
ATOM 1459 C C . ASN A 1 183 ? -15.956 1.639 2.625 1.00 91.06 183 ASN A C 1
ATOM 1461 O O . ASN A 1 183 ? -14.774 1.451 2.906 1.00 91.06 183 ASN A O 1
ATOM 1465 N N . PRO A 1 184 ? -16.350 2.187 1.461 1.00 91.25 184 PRO A N 1
ATOM 1466 C CA . PRO A 1 184 ? -15.405 2.571 0.419 1.00 91.25 184 PRO A CA 1
ATOM 1467 C C . PRO A 1 184 ? -14.548 3.770 0.815 1.00 91.25 184 PRO A C 1
ATOM 1469 O O . PRO A 1 184 ? -13.404 3.834 0.402 1.00 91.25 184 PRO A O 1
ATOM 1472 N N . GLY A 1 185 ? -15.067 4.691 1.627 1.00 94.25 185 GLY A N 1
ATOM 1473 C CA . GLY A 1 185 ? -14.307 5.828 2.132 1.00 94.25 185 GLY A CA 1
ATOM 1474 C C . GLY A 1 185 ? -13.859 5.604 3.569 1.00 94.25 185 GLY A C 1
ATOM 1475 O O . GLY A 1 185 ? -14.682 5.275 4.428 1.00 94.25 185 GLY A O 1
ATOM 1476 N N . THR A 1 186 ? -12.578 5.833 3.832 1.00 94.50 186 THR A N 1
ATOM 1477 C CA . THR A 1 186 ? -12.022 5.982 5.178 1.00 94.50 186 THR A CA 1
ATOM 1478 C C . THR A 1 186 ? -11.152 7.235 5.251 1.00 94.50 186 THR A C 1
ATOM 1480 O O . THR A 1 186 ? -10.996 7.978 4.276 1.00 94.50 186 THR A O 1
ATOM 1483 N N . SER A 1 187 ? -10.620 7.507 6.438 1.00 94.00 187 SER A N 1
ATOM 1484 C CA . SER A 1 187 ? -9.771 8.660 6.683 1.00 94.00 187 SER A CA 1
ATOM 1485 C C . SER A 1 187 ? -8.642 8.302 7.636 1.00 94.00 187 SER A C 1
ATOM 1487 O O . SER A 1 187 ? -8.902 7.716 8.688 1.00 94.00 187 SER A O 1
ATOM 1489 N N . ILE A 1 188 ? -7.418 8.706 7.302 1.00 93.31 188 ILE A N 1
ATOM 1490 C CA . ILE A 1 188 ? -6.235 8.472 8.131 1.00 93.31 188 ILE A CA 1
ATOM 1491 C C . ILE A 1 188 ? -5.784 9.805 8.743 1.00 93.31 188 ILE A C 1
ATOM 1493 O O . ILE A 1 188 ? -5.476 10.736 7.993 1.00 93.31 188 ILE A O 1
ATOM 1497 N N . PRO A 1 189 ? -5.734 9.941 10.080 1.00 92.19 189 PRO A N 1
ATOM 1498 C CA . PRO A 1 189 ? -5.132 11.107 10.714 1.00 92.19 189 PRO A CA 1
ATOM 1499 C C . PRO A 1 189 ? -3.609 11.062 10.534 1.00 92.19 189 PRO A C 1
ATOM 1501 O O . PRO A 1 189 ? -2.962 10.091 10.919 1.00 92.19 189 PRO A O 1
ATOM 1504 N N . TYR A 1 190 ? -3.023 12.108 9.952 1.00 90.31 190 TYR A N 1
ATOM 1505 C CA . TYR A 1 190 ? -1.588 12.153 9.669 1.00 90.31 190 TYR A CA 1
ATOM 1506 C C . TYR A 1 190 ? -1.052 13.586 9.729 1.00 90.31 190 TYR A C 1
ATOM 1508 O O . TYR A 1 190 ? -1.573 14.472 9.058 1.00 90.31 190 TYR A O 1
ATOM 1516 N N . GLN A 1 191 ? -0.011 13.812 10.541 1.00 86.25 191 GLN A N 1
ATOM 1517 C CA . GLN A 1 191 ? 0.699 15.099 10.678 1.00 86.25 191 GLN A CA 1
ATOM 1518 C C . GLN A 1 191 ? -0.221 16.330 10.849 1.00 86.25 191 GLN A C 1
ATOM 1520 O O . GLN A 1 191 ? -0.021 17.368 10.227 1.00 86.25 191 GLN A O 1
ATOM 1525 N N . GLY A 1 192 ? -1.250 16.216 11.696 1.00 83.31 192 GLY A N 1
ATOM 1526 C CA . GLY A 1 192 ? -2.199 17.307 11.966 1.00 83.31 192 GLY A CA 1
ATOM 1527 C C . GLY A 1 192 ? -3.276 17.506 10.893 1.00 83.31 192 GLY A C 1
ATOM 1528 O O . GLY A 1 192 ? -4.134 18.370 11.054 1.00 83.31 192 GLY A O 1
ATOM 1529 N N . GLY A 1 193 ? -3.264 16.699 9.830 1.00 89.38 193 GLY A N 1
ATOM 1530 C CA . GLY A 1 193 ? -4.298 16.644 8.803 1.00 89.38 193 GLY A CA 1
ATOM 1531 C C . GLY A 1 193 ? -5.073 15.326 8.804 1.00 89.38 193 GLY A C 1
ATOM 1532 O O . GLY A 1 193 ? -4.818 14.412 9.593 1.00 89.38 193 GLY A O 1
ATOM 1533 N N . VAL A 1 194 ? -6.028 15.234 7.879 1.00 92.00 194 VAL A N 1
ATOM 1534 C CA . VAL A 1 194 ? -6.823 14.030 7.625 1.00 92.00 194 VAL A CA 1
ATOM 1535 C C . VAL A 1 194 ? -6.706 13.676 6.150 1.00 92.00 194 VAL A C 1
ATOM 1537 O O . VAL A 1 194 ? -7.046 14.478 5.283 1.00 92.00 194 VAL A O 1
ATOM 1540 N N . ILE A 1 195 ? -6.223 12.470 5.876 1.00 91.44 195 ILE A N 1
ATOM 1541 C CA . ILE A 1 195 ? -6.025 11.952 4.526 1.00 91.44 195 ILE A CA 1
ATOM 1542 C C . ILE A 1 195 ? -7.252 11.127 4.131 1.00 91.44 195 ILE A C 1
ATOM 1544 O O . ILE A 1 195 ? -7.505 10.103 4.771 1.00 91.44 195 ILE A O 1
ATOM 1548 N N . PRO A 1 196 ? -8.025 11.537 3.109 1.00 92.81 196 PRO A N 1
ATOM 1549 C CA . PRO A 1 196 ? -9.132 10.737 2.605 1.00 92.81 196 PRO A CA 1
ATOM 1550 C C . PRO A 1 196 ? -8.603 9.557 1.784 1.00 92.81 196 PRO A C 1
ATOM 1552 O O . PRO A 1 196 ? -7.774 9.730 0.890 1.00 92.81 196 PRO A O 1
ATOM 1555 N N . VAL A 1 197 ? -9.117 8.361 2.060 1.00 94.31 197 VAL A N 1
ATOM 1556 C CA . VAL A 1 197 ? -8.728 7.132 1.360 1.00 94.31 197 VAL A CA 1
ATOM 1557 C C . VAL A 1 197 ? -9.969 6.462 0.794 1.00 94.31 197 VAL A C 1
ATOM 1559 O O . VAL A 1 197 ? -10.947 6.231 1.504 1.00 94.31 197 VAL A O 1
ATOM 1562 N N . GLN A 1 198 ? -9.927 6.147 -0.496 1.00 94.94 198 GLN A N 1
ATOM 1563 C CA . GLN A 1 198 ? -10.905 5.284 -1.144 1.00 94.94 198 GLN A CA 1
ATOM 1564 C C . GLN A 1 198 ? -10.371 3.852 -1.154 1.00 94.94 198 GLN A C 1
ATOM 1566 O O . GLN A 1 198 ? -9.192 3.627 -1.390 1.00 94.94 198 GLN A O 1
ATOM 1571 N N . HIS A 1 199 ? -11.221 2.869 -0.915 1.00 94.31 199 HIS A N 1
ATOM 1572 C CA . HIS A 1 199 ? -10.867 1.455 -0.899 1.00 94.31 199 HIS A CA 1
ATOM 1573 C C . HIS A 1 199 ? -11.526 0.758 -2.074 1.00 94.31 199 HIS A C 1
ATOM 1575 O O . HIS A 1 199 ? -12.716 0.956 -2.320 1.00 94.31 199 HIS A O 1
ATOM 1581 N N . ALA A 1 200 ? -10.775 -0.079 -2.780 1.00 93.19 200 ALA A N 1
ATOM 1582 C CA . ALA A 1 200 ? -11.284 -0.821 -3.922 1.00 93.19 200 ALA A CA 1
ATOM 1583 C C . ALA A 1 200 ? -10.773 -2.260 -3.920 1.00 93.19 200 ALA A C 1
ATOM 1585 O O . ALA A 1 200 ? -9.614 -2.527 -3.602 1.00 93.19 200 ALA A O 1
ATOM 1586 N N . TRP A 1 201 ? -11.638 -3.183 -4.328 1.00 92.25 201 TRP A N 1
ATOM 1587 C CA . TRP A 1 201 ? -11.201 -4.497 -4.778 1.00 92.25 201 TRP A CA 1
ATOM 1588 C C . TRP A 1 201 ? -10.469 -4.354 -6.109 1.00 92.25 201 TRP A C 1
ATOM 1590 O O . TRP A 1 201 ? -10.855 -3.527 -6.938 1.00 92.25 201 TRP A O 1
ATOM 1600 N N . CYS A 1 202 ? -9.447 -5.170 -6.342 1.00 88.94 202 CYS A N 1
ATOM 1601 C CA . CYS A 1 202 ? -8.822 -5.253 -7.654 1.00 88.94 202 CYS A CA 1
ATOM 1602 C C . CYS A 1 202 ? -8.515 -6.691 -8.063 1.00 88.94 202 CYS A C 1
ATOM 1604 O O . CYS A 1 202 ? -8.307 -7.569 -7.228 1.00 88.94 202 CYS A O 1
ATOM 1606 N N . THR A 1 203 ? -8.452 -6.911 -9.370 1.00 83.88 203 THR A N 1
ATOM 1607 C CA . THR A 1 203 ? -7.766 -8.063 -9.958 1.00 83.88 203 THR A CA 1
ATOM 1608 C C . THR A 1 203 ? -6.577 -7.583 -10.749 1.00 83.88 203 THR A C 1
ATOM 1610 O O . THR A 1 203 ? -6.662 -6.578 -11.452 1.00 83.88 203 THR A O 1
ATOM 1613 N N . VAL A 1 204 ? -5.488 -8.332 -10.643 1.00 73.38 204 VAL A N 1
ATOM 1614 C CA . VAL A 1 204 ? -4.330 -8.170 -11.514 1.00 73.38 204 VAL A CA 1
ATOM 1615 C C . VAL A 1 204 ? -4.546 -9.088 -12.706 1.00 73.38 204 VAL A C 1
ATOM 1617 O O . VAL A 1 204 ? -4.648 -10.302 -12.522 1.00 73.38 204 VAL A O 1
ATOM 1620 N N . MET A 1 205 ? -4.672 -8.498 -13.894 1.00 58.81 205 MET A N 1
ATOM 1621 C CA . MET A 1 205 ? -4.687 -9.207 -15.177 1.00 58.81 205 MET A CA 1
ATOM 1622 C C . MET A 1 205 ? -3.435 -8.882 -15.983 1.00 58.81 205 MET A C 1
ATOM 1624 O O . MET A 1 205 ? -2.984 -7.710 -15.934 1.00 58.81 205 MET A O 1
#

Foldseek 3Di:
DAAEDACAPVQFFDWDQDPVVRDIAGFWWKKKFQPVQLLVVCVVVPHFSLLSVLVLVLVLVLPDDAAQKKWWWWWFDVRMIMITIGGPDVVVCVSSVVVVCPDTRIDRPGDRGDDPLIDTAWMCHPNAIEGEDEDPDDDLPFKWKAACPDVTRNDTDGDDPVVLVCVVPCCSVNSRMDTQDSDQWDWRDDPNDIHIYGYYYYHYD